Protein AF-0000000084350468 (afdb_homodimer)

Radius of gyration: 28.75 Å; Cα contacts (8 Å, |Δi|>4): 398; chains: 2; bounding box: 38×98×76 Å

pLDDT: mean 90.75, std 13.08, range [33.59, 98.75]

Secondary structure (DSSP, 8-state):
----HHHHHHHHHTTTTB-TTT-PBP-S--EEEESS--EEEEEEETTEEEEEEEEESGGG-SGGGEEEE-HHHHHHHTT--HHHHHHHHHTHHHHHHHH-HHHHHHHHTTSEEE--PPP--HHHHH-PPP------/----HHHHHHHHHTTTTB-TTT-PBP-S--EEEESS--EEEEEEETTEEEEEEEEESGGG-SGGGEEEE-HHHHHHHTT--HHHHHHHHHTHHHHHHHH-HHHHHHHHTTSEEE--PPP--HHHHH-PPP------

Sequence (272 aa):
MKLTKKQRCELHAKFAGHCAYCGVLLGDRWHADHKEAVWREPERVDGRYSGAIILGRPENHAISNMMPACVPCNLSKAAMPLEVWRERIAGHVNSLNSYHPIYRLAKSYGLIAETGKPVVFHFETVGPLSPFTHRKMKLTKKQRCELHAKFAGHCAYCGVLLGDRWHADHKEAVWREPERVDGRYSGAIILGRPENHAISNMMPACVPCNLSKAAMPLEVWRERIAGHVNSLNSYHPIYRLAKSYGLIAETGKPVVFHFETVGPLSPFTHRK

Organism: NCBI:txid76758

Nearest PDB structures (foldseek):
  4oge-assembly1_A  TM=7.470E-01  e=5.195E-03  Actinomyces naeslundii str. Howell 279
  4ogc-assembly1_A  TM=7.479E-01  e=6.299E-03  Actinomyces naeslundii str. Howell 279
  5vgb-assembly1_A  TM=5.864E-01  e=7.705E-02  Neisseria meningitidis
  8zm3-assembly1_B  TM=3.930E-01  e=4.692E+00  Candidatus Cloacimonetes bacterium ADurb.Bin088
  4oge-assembly1_A  TM=7.471E-01  e=5.861E-03  Actinomyces naeslundii str. Howell 279

Structure (mmCIF, N/CA/C/O backbone):
data_AF-0000000084350468-model_v1
#
loop_
_entity.id
_entity.type
_entity.pdbx_description
1 polymer 'HNH endonuclease'
#
loop_
_atom_site.group_PDB
_atom_site.id
_atom_site.type_symbol
_atom_site.label_atom_id
_atom_site.label_alt_id
_atom_site.label_comp_id
_atom_site.label_asym_id
_atom_site.label_entity_id
_atom_site.label_seq_id
_atom_site.pdbx_PDB_ins_code
_atom_site.Cartn_x
_atom_site.Cartn_y
_atom_site.Cartn_z
_atom_site.occupancy
_atom_site.B_iso_or_equiv
_atom_site.auth_seq_id
_atom_site.auth_comp_id
_atom_site.auth_asym_id
_atom_site.auth_atom_id
_atom_site.pdbx_PDB_model_num
ATOM 1 N N . MET A 1 1 ? 1.335 36 6.57 1 54.44 1 MET A N 1
ATOM 2 C CA . MET A 1 1 ? 2.17 36.438 7.68 1 54.44 1 MET A CA 1
ATOM 3 C C . MET A 1 1 ? 3.352 35.5 7.895 1 54.44 1 MET A C 1
ATOM 5 O O . MET A 1 1 ? 3.186 34.281 7.895 1 54.44 1 MET A O 1
ATOM 9 N N . LYS A 1 2 ? 4.539 36.062 7.602 1 72.44 2 LYS A N 1
ATOM 10 C CA . LYS A 1 2 ? 5.766 35.312 7.859 1 72.44 2 LYS A CA 1
ATOM 11 C C . LYS A 1 2 ? 6.023 35.156 9.359 1 72.44 2 LYS A C 1
ATOM 13 O O . LYS A 1 2 ? 6.023 36.156 10.086 1 72.44 2 LYS A O 1
ATOM 18 N N . LEU A 1 3 ? 5.953 33.969 9.883 1 82 3 LEU A N 1
ATOM 19 C CA . LEU A 1 3 ? 6.234 33.719 11.297 1 82 3 LEU A CA 1
ATOM 20 C C . LEU A 1 3 ? 7.641 34.188 11.656 1 82 3 LEU A C 1
ATOM 22 O O . LEU A 1 3 ? 8.57 34.062 10.867 1 82 3 LEU A O 1
ATOM 26 N N . THR A 1 4 ? 7.68 34.906 12.812 1 86.69 4 THR A N 1
ATOM 27 C CA . THR A 1 4 ? 9.008 35.219 13.32 1 86.69 4 THR A CA 1
ATOM 28 C C . THR A 1 4 ? 9.758 33.969 13.719 1 86.69 4 THR A C 1
ATOM 30 O O . THR A 1 4 ? 9.164 32.875 13.828 1 86.69 4 THR A O 1
ATOM 33 N N . LYS A 1 5 ? 11.055 34.156 13.898 1 89.56 5 LYS A N 1
ATOM 34 C CA . LYS A 1 5 ? 11.867 33.031 14.312 1 89.56 5 LYS A CA 1
ATOM 35 C C . LYS A 1 5 ? 11.391 32.469 15.648 1 89.56 5 LYS A C 1
ATOM 37 O O . LYS A 1 5 ? 11.344 31.25 15.844 1 89.56 5 LYS A O 1
ATOM 42 N N . LYS A 1 6 ? 11.125 33.344 16.547 1 90.25 6 LYS A N 1
ATOM 43 C CA . LYS A 1 6 ? 10.648 32.938 17.859 1 90.25 6 LYS A CA 1
ATOM 44 C C . LYS A 1 6 ? 9.32 32.219 17.766 1 90.25 6 LYS A C 1
ATOM 46 O O . LYS A 1 6 ? 9.133 31.156 18.391 1 90.25 6 LYS A O 1
ATOM 51 N N . GLN A 1 7 ? 8.359 32.719 17 1 90.12 7 GLN A N 1
ATOM 52 C CA . GLN A 1 7 ? 7.055 32.062 16.828 1 90.12 7 GLN A CA 1
ATOM 53 C C . GLN A 1 7 ? 7.191 30.688 16.203 1 90.12 7 GLN A C 1
ATOM 55 O O . GLN A 1 7 ? 6.473 29.766 16.562 1 90.12 7 GLN A O 1
ATOM 60 N N . ARG A 1 8 ? 8.125 30.656 15.266 1 92.31 8 ARG A N 1
ATOM 61 C CA . ARG A 1 8 ? 8.344 29.391 14.578 1 92.31 8 ARG A CA 1
ATOM 62 C C . ARG A 1 8 ? 8.891 28.328 15.539 1 92.31 8 ARG A C 1
ATOM 64 O O . ARG A 1 8 ? 8.484 27.172 15.492 1 92.31 8 ARG A O 1
ATOM 71 N N . CYS A 1 9 ? 9.805 28.734 16.359 1 92.19 9 CYS A N 1
ATOM 72 C CA . CYS A 1 9 ? 10.367 27.828 17.359 1 92.19 9 CYS A CA 1
ATOM 73 C C . CYS A 1 9 ? 9.297 27.344 18.328 1 92.19 9 CYS A C 1
ATOM 75 O O . CYS A 1 9 ? 9.258 26.172 18.688 1 92.19 9 CYS A O 1
ATOM 77 N N . GLU A 1 10 ? 8.469 28.281 18.766 1 92.06 10 GLU A N 1
ATOM 78 C CA . GLU A 1 10 ? 7.379 27.922 19.672 1 92.06 10 GLU A CA 1
ATOM 79 C C . GLU A 1 10 ? 6.395 26.969 19 1 92.06 10 GLU A C 1
ATOM 81 O O . GLU A 1 10 ? 5.91 26.031 19.641 1 92.06 10 GLU A O 1
ATOM 86 N N . LEU A 1 11 ? 6.125 27.25 17.75 1 94.06 11 LEU A N 1
ATOM 87 C CA . LEU A 1 11 ? 5.211 26.391 17.016 1 94.06 11 LEU A CA 1
ATOM 88 C C . LEU A 1 11 ? 5.785 24.984 16.875 1 94.06 11 LEU A C 1
ATOM 90 O O . LEU A 1 11 ? 5.07 23.984 17.062 1 94.06 11 LEU A O 1
ATOM 94 N N . HIS A 1 12 ? 7.027 24.891 16.594 1 94.94 12 HIS A N 1
ATOM 95 C CA . HIS A 1 12 ? 7.703 23.609 16.453 1 94.94 12 HIS A CA 1
ATOM 96 C C . HIS A 1 12 ? 7.605 22.797 17.75 1 94.94 12 HIS A C 1
ATOM 98 O O . HIS A 1 12 ? 7.449 21.578 17.703 1 94.94 12 HIS A O 1
ATOM 104 N N . ALA A 1 13 ? 7.562 23.484 18.828 1 94.19 13 ALA A N 1
ATOM 105 C CA . ALA A 1 13 ? 7.594 22.844 20.141 1 94.19 13 ALA A CA 1
ATOM 106 C C . ALA A 1 13 ? 6.184 22.516 20.625 1 94.19 13 ALA A C 1
ATOM 108 O O . ALA A 1 13 ? 6.008 21.797 21.609 1 94.19 13 ALA A O 1
ATOM 109 N N . LYS A 1 14 ? 5.191 23 19.969 1 94.06 14 LYS A N 1
ATOM 110 C CA . LYS A 1 14 ? 3.799 22.938 20.406 1 94.06 14 LYS A CA 1
ATOM 111 C C . LYS A 1 14 ? 3.4 21.5 20.75 1 94.06 14 LYS A C 1
ATOM 113 O O . LYS A 1 14 ? 2.65 21.281 21.703 1 94.06 14 LYS A O 1
ATOM 118 N N . PHE A 1 15 ? 3.908 20.562 20 1 95.94 15 PHE A N 1
ATOM 119 C CA . PHE A 1 15 ? 3.629 19.156 20.234 1 95.94 15 PHE A CA 1
ATOM 120 C C . PHE A 1 15 ? 4.926 18.375 20.406 1 95.94 15 PHE A C 1
ATOM 122 O O . PHE A 1 15 ? 5.074 17.281 19.828 1 95.94 15 PHE A O 1
ATOM 129 N N . ALA A 1 16 ? 5.836 19.016 21.078 1 95.5 16 ALA A N 1
ATOM 130 C CA . ALA A 1 16 ? 7.113 18.406 21.438 1 95.5 16 ALA A CA 1
ATOM 131 C C . ALA A 1 16 ? 7.91 18.031 20.203 1 95.5 16 ALA A C 1
ATOM 133 O O . ALA A 1 16 ? 8.531 16.953 20.156 1 95.5 16 ALA A O 1
ATOM 134 N N . GLY A 1 17 ? 7.742 18.797 19.156 1 96.5 17 GLY A N 1
ATOM 135 C CA . GLY A 1 17 ? 8.547 18.609 17.953 1 96.5 17 GLY A CA 1
ATOM 136 C C . GLY A 1 17 ? 7.961 17.594 17 1 96.5 17 GLY A C 1
ATOM 137 O O . GLY A 1 17 ? 8.625 17.172 16.047 1 96.5 17 GLY A O 1
ATOM 138 N N . HIS A 1 18 ? 6.719 17.203 17.203 1 97.75 18 HIS A N 1
ATOM 139 C CA . HIS A 1 18 ? 6.066 16.219 16.328 1 97.75 18 HIS A CA 1
ATOM 140 C C . HIS A 1 18 ? 5.059 16.891 15.406 1 97.75 18 HIS A C 1
ATOM 142 O O . HIS A 1 18 ? 4.508 17.938 15.742 1 97.75 18 HIS A O 1
ATOM 148 N N . CYS A 1 19 ? 4.895 16.266 14.297 1 98.19 19 CYS A N 1
ATOM 149 C CA . CYS A 1 19 ? 3.795 16.672 13.43 1 98.19 19 CYS A CA 1
ATOM 150 C C . CYS A 1 19 ? 2.467 16.641 14.172 1 98.19 19 CYS A C 1
ATOM 152 O O . CYS A 1 19 ? 2.148 15.641 14.828 1 98.19 19 CYS A O 1
ATOM 154 N N . ALA A 1 20 ? 1.701 17.641 14.023 1 97.94 20 ALA A N 1
ATOM 155 C CA . ALA A 1 20 ? 0.435 17.734 14.742 1 97.94 20 ALA A CA 1
ATOM 156 C C . ALA A 1 20 ? -0.553 16.672 14.258 1 97.94 20 ALA A C 1
ATOM 158 O O . ALA A 1 20 ? -1.526 16.359 14.953 1 97.94 20 ALA A O 1
ATOM 159 N N . TYR A 1 21 ? -0.278 16.094 13.117 1 98.38 21 TYR A N 1
ATOM 160 C CA . TYR A 1 21 ? -1.266 15.219 12.5 1 98.38 21 TYR A CA 1
ATOM 161 C C . TYR A 1 21 ? -0.829 13.758 12.586 1 98.38 21 TYR A C 1
ATOM 163 O O . TYR A 1 21 ? -1.411 12.977 13.336 1 98.38 21 TYR A O 1
ATOM 171 N N . CYS A 1 22 ? 0.265 13.414 12 1 98.12 22 CYS A N 1
ATOM 172 C CA . CYS A 1 22 ? 0.649 12.008 11.969 1 98.12 22 CYS A CA 1
ATOM 173 C C . CYS A 1 22 ? 1.521 11.648 13.164 1 98.12 22 CYS A C 1
ATOM 175 O O . CYS A 1 22 ? 1.721 10.469 13.461 1 98.12 22 CYS A O 1
ATOM 177 N N . GLY A 1 23 ? 2.189 12.648 13.812 1 97.5 23 GLY A N 1
ATOM 178 C CA . GLY A 1 23 ? 2.924 12.406 15.039 1 97.5 23 GLY A CA 1
ATOM 179 C C . GLY A 1 23 ? 4.387 12.078 14.812 1 97.5 23 GLY A C 1
ATOM 180 O O . GLY A 1 23 ? 5.133 11.852 15.758 1 97.5 23 GLY A O 1
ATOM 181 N N . VAL A 1 24 ? 4.789 12.125 13.594 1 97.25 24 VAL A N 1
ATOM 182 C CA . VAL A 1 24 ? 6.195 11.836 13.328 1 97.25 24 VAL A CA 1
ATOM 183 C C . VAL A 1 24 ? 7.066 12.969 13.867 1 97.25 24 VAL A C 1
ATOM 185 O O . VAL A 1 24 ? 6.621 14.117 13.953 1 97.25 24 VAL A O 1
ATOM 188 N N . LEU A 1 25 ? 8.258 12.695 14.219 1 97.31 25 LEU A N 1
ATOM 189 C CA . LEU A 1 25 ? 9.203 13.727 14.633 1 97.31 25 LEU A CA 1
ATOM 190 C C . LEU A 1 25 ? 9.562 14.633 13.453 1 97.31 25 LEU A C 1
ATOM 192 O O . LEU A 1 25 ? 9.93 14.141 12.383 1 97.31 25 LEU A O 1
ATOM 196 N N . LEU A 1 26 ? 9.453 15.922 13.688 1 97.5 26 LEU A N 1
ATOM 197 C CA . LEU A 1 26 ? 9.711 16.875 12.617 1 97.5 26 LEU A CA 1
ATOM 198 C C . LEU A 1 26 ? 11.211 17.109 12.438 1 97.5 26 LEU A C 1
ATOM 200 O O . LEU A 1 26 ? 11.953 17.203 13.422 1 97.5 26 LEU A O 1
ATOM 204 N N . GLY A 1 27 ? 11.641 17.062 11.219 1 93.94 27 GLY A N 1
ATOM 205 C CA . GLY A 1 27 ? 13.016 17.453 10.914 1 93.94 27 GLY A CA 1
ATOM 206 C C . GLY A 1 27 ? 13.164 18.922 10.609 1 93.94 27 GLY A C 1
ATOM 207 O O . GLY A 1 27 ? 12.367 19.75 11.062 1 93.94 27 GLY A O 1
ATOM 208 N N . ASP A 1 28 ? 14.18 19.266 9.867 1 92.31 28 ASP A N 1
ATOM 209 C CA . ASP A 1 28 ? 14.461 20.656 9.523 1 92.31 28 ASP A CA 1
ATOM 210 C C . ASP A 1 28 ? 13.414 21.203 8.555 1 92.31 28 ASP A C 1
ATOM 212 O O . ASP A 1 28 ? 13.125 22.406 8.562 1 92.31 28 ASP A O 1
ATOM 216 N N . ARG A 1 29 ? 13 20.188 7.848 1 94.75 29 ARG A N 1
ATOM 217 C CA . ARG A 1 29 ? 11.984 20.609 6.887 1 94.75 29 ARG A CA 1
ATOM 218 C C . ARG A 1 29 ? 10.586 20.281 7.402 1 94.75 29 ARG A C 1
ATOM 220 O O . ARG A 1 29 ? 10.242 19.109 7.59 1 94.75 29 ARG A O 1
ATOM 227 N N . TRP A 1 30 ? 9.883 21.297 7.777 1 97.38 30 TRP A N 1
ATOM 228 C CA . TRP A 1 30 ? 8.5 21.188 8.227 1 97.38 30 TRP A CA 1
ATOM 229 C C . TRP A 1 30 ? 7.715 22.438 7.891 1 97.38 30 TRP A C 1
ATOM 231 O O . TRP A 1 30 ? 8.297 23.453 7.465 1 97.38 30 TRP A O 1
ATOM 241 N N . HIS A 1 31 ? 6.402 22.328 7.953 1 96.88 31 HIS A N 1
ATOM 242 C CA . HIS A 1 31 ? 5.535 23.422 7.539 1 96.88 31 HIS A CA 1
ATOM 243 C C . HIS A 1 31 ? 4.664 23.906 8.695 1 96.88 31 HIS A C 1
ATOM 245 O O . HIS A 1 31 ? 4.324 23.125 9.586 1 96.88 31 HIS A O 1
ATOM 251 N N . ALA A 1 32 ? 4.461 25.172 8.711 1 96 32 ALA A N 1
ATOM 252 C CA . ALA A 1 32 ? 3.375 25.719 9.516 1 96 32 ALA A CA 1
ATOM 253 C C . ALA A 1 32 ? 2.053 25.688 8.758 1 96 32 ALA A C 1
ATOM 255 O O . ALA A 1 32 ? 1.901 26.344 7.73 1 96 32 ALA A O 1
ATOM 256 N N . ASP A 1 33 ? 1.153 24.891 9.258 1 95.69 33 ASP A N 1
ATOM 257 C CA . ASP A 1 33 ? -0.142 24.703 8.617 1 95.69 33 ASP A CA 1
ATOM 258 C C . ASP A 1 33 ? -1.234 25.484 9.344 1 95.69 33 ASP A C 1
ATOM 260 O O . ASP A 1 33 ? -1.227 25.562 10.578 1 95.69 33 ASP A O 1
ATOM 264 N N . HIS A 1 34 ? -2.1 26.094 8.555 1 94.38 34 HIS A N 1
ATOM 265 C CA . HIS A 1 34 ? -3.342 26.594 9.141 1 94.38 34 HIS A CA 1
ATOM 266 C C . HIS A 1 34 ? -4.348 25.453 9.328 1 94.38 34 HIS A C 1
ATOM 268 O O . HIS A 1 34 ? -4.82 24.875 8.352 1 94.38 34 HIS A O 1
ATOM 274 N N . LYS A 1 35 ? -4.688 25.141 10.523 1 95.44 35 LYS A N 1
ATOM 275 C CA . LYS A 1 35 ? -5.676 24.109 10.797 1 95.44 35 LYS A CA 1
ATOM 276 C C . LYS A 1 35 ? -6.965 24.359 10.016 1 95.44 35 LYS A C 1
ATOM 278 O O . LYS A 1 35 ? -7.445 23.469 9.305 1 95.44 35 LYS A O 1
ATOM 283 N N . GLU A 1 36 ? -7.52 25.562 10.289 1 94.75 36 GLU A N 1
ATOM 284 C CA . GLU A 1 36 ? -8.57 26.062 9.406 1 94.75 36 GLU A CA 1
ATOM 285 C C . GLU A 1 36 ? -7.98 26.859 8.242 1 94.75 36 GLU A C 1
ATOM 287 O O . GLU A 1 36 ? -7.324 27.875 8.445 1 94.75 36 GLU A O 1
ATOM 292 N N . ALA A 1 37 ? -8.211 26.406 7.102 1 91.81 37 ALA A N 1
ATOM 293 C CA . ALA A 1 37 ? -7.5 26.891 5.918 1 91.81 37 ALA A CA 1
ATOM 294 C C . ALA A 1 37 ? -7.816 28.344 5.645 1 91.81 37 ALA A C 1
ATOM 296 O O . ALA A 1 37 ? -8.891 28.844 6.008 1 91.81 37 ALA A O 1
ATOM 297 N N . VAL A 1 38 ? -6.848 28.969 5.105 1 86.94 38 VAL A N 1
ATOM 298 C CA . VAL A 1 38 ? -7.016 30.266 4.449 1 86.94 38 VAL A CA 1
ATOM 299 C C . VAL A 1 38 ? -6.883 30.094 2.936 1 86.94 38 VAL A C 1
ATOM 301 O O . VAL A 1 38 ? -6.223 29.156 2.463 1 86.94 38 VAL A O 1
ATOM 304 N N . TRP A 1 39 ? -7.578 30.781 2.291 1 83.44 39 TRP A N 1
ATOM 305 C CA . TRP A 1 39 ? -7.395 30.688 0.847 1 83.44 39 TRP A CA 1
ATOM 306 C C . TRP A 1 39 ? -7.234 32.062 0.223 1 83.44 39 TRP A C 1
ATOM 308 O O . TRP A 1 39 ? -7.461 33.094 0.884 1 83.44 39 TRP A O 1
ATOM 318 N N . ARG A 1 40 ? -6.617 32 -0.97 1 82.56 40 ARG A N 1
ATOM 319 C CA . ARG A 1 40 ? -6.434 33.25 -1.728 1 82.56 40 ARG A CA 1
ATOM 320 C C . ARG A 1 40 ? -7.559 33.438 -2.74 1 82.56 40 ARG A C 1
ATOM 322 O O . ARG A 1 40 ? -8.023 32.469 -3.348 1 82.56 40 ARG A O 1
ATOM 329 N N . GLU A 1 41 ? -8.133 34.594 -2.684 1 83.31 41 GLU A N 1
ATOM 330 C CA . GLU A 1 41 ? -9.18 34.875 -3.654 1 83.31 41 GLU A CA 1
ATOM 331 C C . GLU A 1 41 ? -8.961 36.25 -4.309 1 83.31 41 GLU A C 1
ATOM 333 O O . GLU A 1 41 ? -8.398 37.156 -3.691 1 83.31 41 GLU A O 1
ATOM 338 N N . PRO A 1 42 ? -9.305 36.25 -5.594 1 86.56 42 PRO A N 1
ATOM 339 C CA . PRO A 1 42 ? -9.203 37.562 -6.25 1 86.56 42 PRO A CA 1
ATOM 340 C C . PRO A 1 42 ? -10.094 38.625 -5.605 1 86.56 42 PRO A C 1
ATOM 342 O O . PRO A 1 42 ? -11.227 38.312 -5.219 1 86.56 42 PRO A O 1
ATOM 345 N N . GLU A 1 43 ? -9.5 39.781 -5.441 1 86.12 43 GLU A N 1
ATOM 346 C CA . GLU A 1 43 ? -10.281 40.875 -4.91 1 86.12 43 GLU A CA 1
ATOM 347 C C . GLU A 1 43 ? -11.234 41.438 -5.965 1 86.12 43 GLU A C 1
ATOM 349 O O . GLU A 1 43 ? -10.844 41.656 -7.113 1 86.12 43 GLU A O 1
ATOM 354 N N . ARG A 1 44 ? -12.469 41.531 -5.57 1 87.44 44 ARG A N 1
ATOM 355 C CA . ARG A 1 44 ? -13.438 42.156 -6.477 1 87.44 44 ARG A CA 1
ATOM 356 C C . ARG A 1 44 ? -14 43.438 -5.895 1 87.44 44 ARG A C 1
ATOM 358 O O . ARG A 1 44 ? -14.367 43.5 -4.723 1 87.44 44 ARG A O 1
ATOM 365 N N . VAL A 1 45 ? -13.742 44.531 -6.551 1 88.62 45 VAL A N 1
ATOM 366 C CA . VAL A 1 45 ? -14.344 45.812 -6.207 1 88.62 45 VAL A CA 1
ATOM 367 C C . VAL A 1 45 ? -15.5 46.094 -7.164 1 88.62 45 VAL A C 1
ATOM 369 O O . VAL A 1 45 ? -15.289 46.188 -8.375 1 88.62 45 VAL A O 1
ATOM 372 N N . ASP A 1 46 ? -16.641 46.156 -6.59 1 88.88 46 ASP A N 1
ATOM 373 C CA . ASP A 1 46 ? -17.875 46.406 -7.352 1 88.88 46 ASP A CA 1
ATOM 374 C C . ASP A 1 46 ? -18.047 45.344 -8.453 1 88.88 46 ASP A C 1
ATOM 376 O O . ASP A 1 46 ? -18.328 45.688 -9.602 1 88.88 46 ASP A O 1
ATOM 380 N N . GLY A 1 47 ? -17.75 44.062 -8.203 1 84.56 47 GLY A N 1
ATOM 381 C CA . GLY A 1 47 ? -17.984 42.906 -9.086 1 84.56 47 GLY A CA 1
ATOM 382 C C . GLY A 1 47 ? -16.844 42.688 -10.062 1 84.56 47 GLY A C 1
ATOM 383 O O . GLY A 1 47 ? -16.891 41.75 -10.859 1 84.56 47 GLY A O 1
ATOM 384 N N . ARG A 1 48 ? -16.062 43.656 -10.102 1 88 48 ARG A N 1
ATOM 385 C CA . ARG A 1 48 ? -14.953 43.562 -11.055 1 88 48 ARG A CA 1
ATOM 386 C C . ARG A 1 48 ? -13.648 43.188 -10.344 1 88 48 ARG A C 1
ATOM 388 O O . ARG A 1 48 ? -13.406 43.656 -9.219 1 88 48 ARG A O 1
ATOM 395 N N . TYR A 1 49 ? -12.898 42.406 -10.875 1 88.38 49 TYR A N 1
ATOM 396 C CA . TYR A 1 49 ? -11.578 42.031 -10.367 1 88.38 49 TYR A CA 1
ATOM 397 C C . TYR A 1 49 ? -10.703 43.281 -10.203 1 88.38 49 TYR A C 1
ATOM 399 O O . TYR A 1 49 ? -10.547 44.062 -11.141 1 88.38 49 TYR A O 1
ATOM 407 N N . SER A 1 50 ? -10.203 43.469 -9.016 1 90.31 50 SER A N 1
ATOM 408 C CA . SER A 1 50 ? -9.438 44.688 -8.695 1 90.31 50 SER A CA 1
ATOM 409 C C . SER A 1 50 ? -7.973 44.5 -9.102 1 90.31 50 SER A C 1
ATOM 411 O O . SER A 1 50 ? -7.215 45.5 -9.117 1 90.31 50 SER A O 1
ATOM 413 N N . GLY A 1 51 ? -7.738 43.344 -9.391 1 89.44 51 GLY A N 1
ATOM 414 C CA . GLY A 1 51 ? -6.348 43.062 -9.719 1 89.44 51 GLY A CA 1
ATOM 415 C C . GLY A 1 51 ? -5.535 42.594 -8.531 1 89.44 51 GLY A C 1
ATOM 416 O O . GLY A 1 51 ? -4.344 42.281 -8.672 1 89.44 51 GLY A O 1
ATOM 417 N N . ALA A 1 52 ? -6.266 42.562 -7.434 1 87.62 52 ALA A N 1
ATOM 418 C CA . ALA A 1 52 ? -5.551 42.156 -6.227 1 87.62 52 ALA A CA 1
ATOM 419 C C . ALA A 1 52 ? -6.035 40.812 -5.719 1 87.62 52 ALA A C 1
ATOM 421 O O . ALA A 1 52 ? -7.152 40.406 -6.027 1 87.62 52 ALA A O 1
ATOM 422 N N . ILE A 1 53 ? -5.172 40.062 -5.188 1 86.31 53 ILE A N 1
ATOM 423 C CA . ILE A 1 53 ? -5.504 38.812 -4.508 1 86.31 53 ILE A CA 1
ATOM 424 C C . ILE A 1 53 ? -5.582 39.031 -3.002 1 86.31 53 ILE A C 1
ATOM 426 O O . ILE A 1 53 ? -4.703 39.688 -2.424 1 86.31 53 ILE A O 1
ATOM 430 N N . ILE A 1 54 ? -6.773 38.688 -2.432 1 83.69 54 ILE A N 1
ATOM 431 C CA . ILE A 1 54 ? -6.945 38.844 -0.992 1 83.69 54 ILE A CA 1
ATOM 432 C C . ILE A 1 54 ? -7.043 37.469 -0.33 1 83.69 54 ILE A C 1
ATOM 434 O O . ILE A 1 54 ? -7.27 36.469 -1.005 1 83.69 54 ILE A O 1
ATOM 438 N N . LEU A 1 55 ? -6.801 37.531 1.032 1 81.44 55 LEU A N 1
ATOM 439 C CA . LEU A 1 55 ? -6.945 36.281 1.789 1 81.44 55 LEU A CA 1
ATOM 440 C C . LEU A 1 55 ? -8.414 36.031 2.127 1 81.44 55 LEU A C 1
ATOM 442 O O . LEU A 1 55 ? -9.102 36.906 2.631 1 81.44 55 LEU A O 1
ATOM 446 N N . GLY A 1 56 ? -8.805 34.906 1.596 1 82 56 GLY A N 1
ATOM 447 C CA . GLY A 1 56 ? -10.086 34.438 2.109 1 82 56 GLY A CA 1
ATOM 448 C C . GLY A 1 56 ? -10.008 33.938 3.533 1 82 56 GLY A C 1
ATOM 449 O O . GLY A 1 56 ? -9.016 33.312 3.918 1 82 56 GLY A O 1
ATOM 450 N N . ARG A 1 57 ? -10.891 34.312 4.488 1 85.88 57 ARG A N 1
ATOM 451 C CA . ARG A 1 57 ? -10.961 33.969 5.906 1 85.88 57 ARG A CA 1
ATOM 452 C C . ARG A 1 57 ? -9.734 34.469 6.652 1 85.88 57 ARG A C 1
ATOM 454 O O . ARG A 1 57 ? -9.07 33.688 7.352 1 85.88 57 ARG A O 1
ATOM 461 N N . PRO A 1 58 ? -9.375 35.656 6.504 1 85.94 58 PRO A N 1
ATOM 462 C CA . PRO A 1 58 ? -8.164 36.219 7.086 1 85.94 58 PRO A CA 1
ATOM 463 C C . PRO A 1 58 ? -8.062 36 8.594 1 85.94 58 PRO A C 1
ATOM 465 O O . PRO A 1 58 ? -6.961 35.969 9.148 1 85.94 58 PRO A O 1
ATOM 468 N N . GLU A 1 59 ? -9.281 35.781 9.172 1 87.31 59 GLU A N 1
ATOM 469 C CA . GLU A 1 59 ? -9.297 35.531 10.609 1 87.31 59 GLU A CA 1
ATOM 470 C C . GLU A 1 59 ? -8.562 34.219 10.945 1 87.31 59 GLU A C 1
ATOM 472 O O . GLU A 1 59 ? -8.102 34.031 12.078 1 87.31 59 GLU A O 1
ATOM 477 N N . ASN A 1 60 ? -8.414 33.406 10.016 1 89.44 60 ASN A N 1
ATOM 478 C CA . ASN A 1 60 ? -7.738 32.156 10.219 1 89.44 60 ASN A CA 1
ATOM 479 C C . ASN A 1 60 ? -6.219 32.281 10.164 1 89.44 60 ASN A C 1
ATOM 481 O O . ASN A 1 60 ? -5.484 31.359 10.461 1 89.44 60 ASN A O 1
ATOM 485 N N . HIS A 1 61 ? -5.746 33.375 9.805 1 88.19 61 HIS A N 1
ATOM 486 C CA . HIS A 1 61 ? -4.312 33.656 9.812 1 88.19 61 HIS A CA 1
ATOM 487 C C . HIS A 1 61 ? -3.85 34.125 11.18 1 88.19 61 HIS A C 1
ATOM 489 O O . HIS A 1 61 ? -3.527 35.281 11.359 1 88.19 61 HIS A O 1
ATOM 495 N N . ALA A 1 62 ? -3.889 33.281 12.078 1 88.69 62 ALA A N 1
ATOM 496 C CA . ALA A 1 62 ? -3.541 33.531 13.477 1 88.69 62 ALA A CA 1
ATOM 497 C C . ALA A 1 62 ? -2.678 32.406 14.039 1 88.69 62 ALA A C 1
ATOM 499 O O . ALA A 1 62 ? -2.832 31.25 13.656 1 88.69 62 ALA A O 1
ATOM 500 N N . ILE A 1 63 ? -1.801 32.688 14.93 1 88.88 63 ILE A N 1
ATOM 501 C CA . ILE A 1 63 ? -0.875 31.719 15.516 1 88.88 63 ILE A CA 1
ATOM 502 C C . ILE A 1 63 ? -1.659 30.594 16.188 1 88.88 63 ILE A C 1
ATOM 504 O O . ILE A 1 63 ? -1.234 29.438 16.188 1 88.88 63 ILE A O 1
ATOM 508 N N . SER A 1 64 ? -2.822 30.969 16.781 1 89.94 64 SER A N 1
ATOM 509 C CA . SER A 1 64 ? -3.646 29.969 17.469 1 89.94 64 SER A CA 1
ATOM 510 C C . SER A 1 64 ? -4.16 28.906 16.5 1 89.94 64 SER A C 1
ATOM 512 O O . SER A 1 64 ? -4.508 27.797 16.906 1 89.94 64 SER A O 1
ATOM 514 N N . ASN A 1 65 ? -4.148 29.266 15.195 1 94.38 65 ASN A N 1
ATOM 515 C CA . ASN A 1 65 ? -4.652 28.359 14.164 1 94.38 65 ASN A CA 1
ATOM 516 C C . ASN A 1 65 ? -3.521 27.609 13.477 1 94.38 65 ASN A C 1
ATOM 518 O O . ASN A 1 65 ? -3.768 26.781 12.594 1 94.38 65 ASN A O 1
ATOM 522 N N . MET A 1 66 ? -2.322 27.859 13.891 1 95.12 66 MET A N 1
ATOM 523 C CA . MET A 1 66 ? -1.173 27.266 13.227 1 95.12 66 MET A CA 1
ATOM 524 C C . MET A 1 66 ? -0.79 25.938 13.883 1 95.12 66 MET A C 1
ATOM 526 O O . MET A 1 66 ? -0.814 25.828 15.109 1 95.12 66 MET A O 1
ATOM 530 N N . MET A 1 67 ? -0.502 25 13.047 1 96.62 67 MET A N 1
ATOM 531 C CA . MET A 1 67 ? -0.095 23.656 13.461 1 96.62 67 MET A CA 1
ATOM 532 C C . MET A 1 67 ? 1.22 23.25 12.797 1 96.62 67 MET A C 1
ATOM 534 O O . MET A 1 67 ? 1.403 23.469 11.594 1 96.62 67 MET A O 1
ATOM 538 N N . PRO A 1 68 ? 2.15 22.719 13.609 1 97.5 68 PRO A N 1
ATOM 539 C CA . PRO A 1 68 ? 3.336 22.156 12.961 1 97.5 68 PRO A CA 1
ATOM 540 C C . PRO A 1 68 ? 3.037 20.859 12.203 1 97.5 68 PRO A C 1
ATOM 542 O O . PRO A 1 68 ? 2.371 19.969 12.734 1 97.5 68 PRO A O 1
ATOM 545 N N . ALA A 1 69 ? 3.535 20.812 10.953 1 98.38 69 ALA A N 1
ATOM 546 C CA . ALA A 1 69 ? 3.205 19.656 10.109 1 98.38 69 ALA A CA 1
ATOM 547 C C . ALA A 1 69 ? 4.418 19.203 9.305 1 98.38 69 ALA A C 1
ATOM 549 O O . ALA A 1 69 ? 5.211 20.031 8.844 1 98.38 69 ALA A O 1
ATOM 550 N N . CYS A 1 70 ? 4.516 17.906 9.211 1 98.25 70 CYS A N 1
ATOM 551 C CA . CYS A 1 70 ? 5.461 17.422 8.211 1 98.25 70 CYS A CA 1
ATOM 552 C C . CYS A 1 70 ? 4.992 17.766 6.801 1 98.25 70 CYS A C 1
ATOM 554 O O . CYS A 1 70 ? 3.811 18.047 6.586 1 98.25 70 CYS A O 1
ATOM 556 N N . VAL A 1 71 ? 5.922 17.656 5.863 1 97.62 71 VAL A N 1
ATOM 557 C CA . VAL A 1 71 ? 5.652 18.078 4.492 1 97.62 71 VAL A CA 1
ATOM 558 C C . VAL A 1 71 ? 4.574 17.188 3.881 1 97.62 71 VAL A C 1
ATOM 560 O O . VAL A 1 71 ? 3.586 17.688 3.338 1 97.62 71 VAL A O 1
ATOM 563 N N . PRO A 1 72 ? 4.582 15.844 4.027 1 97.62 72 PRO A N 1
ATOM 564 C CA . PRO A 1 72 ? 3.562 14.992 3.412 1 97.62 72 PRO A CA 1
ATOM 565 C C . PRO A 1 72 ? 2.16 15.266 3.945 1 97.62 72 PRO A C 1
ATOM 567 O O . PRO A 1 72 ? 1.195 15.289 3.178 1 97.62 72 PRO A O 1
ATOM 570 N N . CYS A 1 73 ? 2.031 15.516 5.168 1 98.38 73 CYS A N 1
ATOM 571 C CA . CYS A 1 73 ? 0.712 15.766 5.738 1 98.38 73 CYS A CA 1
ATOM 572 C C . CYS A 1 73 ? 0.152 17.094 5.242 1 98.38 73 CYS A C 1
ATOM 574 O O . CYS A 1 73 ? -1.027 17.188 4.898 1 98.38 73 CYS A O 1
ATOM 576 N N . ASN A 1 74 ? 0.965 18.125 5.293 1 97.75 74 ASN A N 1
ATOM 577 C CA . ASN A 1 74 ? 0.471 19.422 4.844 1 97.75 74 ASN A CA 1
ATOM 578 C C . ASN A 1 74 ? 0.049 19.375 3.375 1 97.75 74 ASN A C 1
ATOM 580 O O . ASN A 1 74 ? -0.985 19.938 3.008 1 97.75 74 ASN A O 1
ATOM 584 N N . LEU A 1 75 ? 0.891 18.719 2.514 1 97.44 75 LEU A N 1
ATOM 585 C CA . LEU A 1 75 ? 0.558 18.609 1.099 1 97.44 75 LEU A CA 1
ATOM 586 C C . LEU A 1 75 ? -0.722 17.797 0.907 1 97.44 75 LEU A C 1
ATOM 588 O O . LEU A 1 75 ? -1.549 18.141 0.055 1 97.44 75 LEU A O 1
ATOM 592 N N . SER A 1 76 ? -0.872 16.766 1.681 1 98.06 76 SER A N 1
ATOM 593 C CA . SER A 1 76 ? -2.061 15.922 1.591 1 98.06 76 SER A CA 1
ATOM 594 C C . SER A 1 76 ? -3.307 16.672 2.045 1 98.06 76 SER A C 1
ATOM 596 O O . SER A 1 76 ? -4.359 16.578 1.413 1 98.06 76 SER A O 1
ATOM 598 N N . LYS A 1 77 ? -3.146 17.359 3.109 1 97.94 77 LYS A N 1
ATOM 599 C CA . LYS A 1 77 ? -4.285 18.094 3.645 1 97.94 77 LYS A CA 1
ATOM 600 C C . LYS A 1 77 ? -4.688 19.234 2.707 1 97.94 77 LYS A C 1
ATOM 602 O O . LYS A 1 77 ? -5.875 19.469 2.48 1 97.94 77 LYS A O 1
ATOM 607 N N . ALA A 1 78 ? -3.693 19.891 2.342 1 95.88 78 ALA A N 1
ATOM 608 C CA . ALA A 1 78 ? -3.959 21.078 1.544 1 95.88 78 ALA A CA 1
ATOM 609 C C . ALA A 1 78 ? -4.973 21.984 2.236 1 95.88 78 ALA A C 1
ATOM 611 O O . ALA A 1 78 ? -4.797 22.344 3.4 1 95.88 78 ALA A O 1
ATOM 612 N N . ALA A 1 79 ? -5.938 22.422 1.578 1 93.88 79 ALA A N 1
ATOM 613 C CA . ALA A 1 79 ? -6.902 23.344 2.178 1 93.88 79 ALA A CA 1
ATOM 614 C C . ALA A 1 79 ? -8.148 22.594 2.652 1 93.88 79 ALA A C 1
ATOM 616 O O . ALA A 1 79 ? -9.164 23.219 2.98 1 93.88 79 ALA A O 1
ATOM 617 N N . MET A 1 80 ? -8.07 21.312 2.723 1 95.88 80 MET A N 1
ATOM 618 C CA . MET A 1 80 ? -9.227 20.531 3.129 1 95.88 80 MET A CA 1
ATOM 619 C C . MET A 1 80 ? -9.539 20.734 4.605 1 95.88 80 MET A C 1
ATOM 621 O O . MET A 1 80 ? -8.625 20.797 5.434 1 95.88 80 MET A O 1
ATOM 625 N N . PRO A 1 81 ? -10.898 20.75 4.828 1 96.19 81 PRO A N 1
ATOM 626 C CA . PRO A 1 81 ? -11.242 20.656 6.25 1 96.19 81 PRO A CA 1
ATOM 627 C C . PRO A 1 81 ? -10.75 19.359 6.887 1 96.19 81 PRO A C 1
ATOM 629 O O . PRO A 1 81 ? -10.672 18.328 6.215 1 96.19 81 PRO A O 1
ATOM 632 N N . LEU A 1 82 ? -10.578 19.375 8.133 1 97.19 82 LEU A N 1
ATOM 633 C CA . LEU A 1 82 ? -9.953 18.266 8.836 1 97.19 82 LEU A CA 1
ATOM 634 C C . LEU A 1 82 ? -10.742 16.984 8.641 1 97.19 82 LEU A C 1
ATOM 636 O O . LEU A 1 82 ? -10.164 15.93 8.352 1 97.19 82 LEU A O 1
ATOM 640 N N . GLU A 1 83 ? -12.047 17.125 8.75 1 98 83 GLU A N 1
ATOM 641 C CA . GLU A 1 83 ? -12.852 15.898 8.695 1 98 83 GLU A CA 1
ATOM 642 C C . GLU A 1 83 ? -12.906 15.344 7.277 1 98 83 GLU A C 1
ATOM 644 O O . GLU A 1 83 ? -12.961 14.125 7.086 1 98 83 GLU A O 1
ATOM 649 N N . VAL A 1 84 ? -12.914 16.203 6.348 1 98.31 84 VAL A N 1
ATOM 650 C CA . VAL A 1 84 ? -12.844 15.75 4.961 1 98.31 84 VAL A CA 1
ATOM 651 C C . VAL A 1 84 ? -11.508 15.062 4.707 1 98.31 84 VAL A C 1
ATOM 653 O O . VAL A 1 84 ? -11.461 13.984 4.098 1 98.31 84 VAL A O 1
ATOM 656 N N . TRP A 1 85 ? -10.477 15.625 5.168 1 98.56 85 TRP A N 1
ATOM 657 C CA . TRP A 1 85 ? -9.141 15.047 5.023 1 98.56 85 TRP A CA 1
ATOM 658 C C . TRP A 1 85 ? -9.039 13.711 5.754 1 98.56 85 TRP A C 1
ATOM 660 O O . TRP A 1 85 ? -8.453 12.758 5.238 1 98.56 85 TRP A O 1
ATOM 670 N N . ARG A 1 86 ? -9.625 13.641 6.906 1 98.69 86 ARG A N 1
ATOM 671 C CA . ARG A 1 86 ? -9.664 12.391 7.664 1 98.69 86 ARG A CA 1
ATOM 672 C C . ARG A 1 86 ? -10.281 11.266 6.84 1 98.69 86 ARG A C 1
ATOM 674 O O . ARG A 1 86 ? -9.742 10.164 6.781 1 98.69 86 ARG A O 1
ATOM 681 N N . GLU A 1 87 ? -11.352 11.562 6.258 1 98.56 87 GLU A N 1
ATOM 682 C CA . GLU A 1 87 ? -12.055 10.586 5.434 1 98.56 87 GLU A CA 1
ATOM 683 C C . GLU A 1 87 ? -11.211 10.172 4.23 1 98.56 87 GLU A C 1
ATOM 685 O O . GLU A 1 87 ? -11.203 9 3.84 1 98.56 87 GLU A O 1
ATOM 690 N N . ARG A 1 88 ? -10.617 11.156 3.693 1 98.69 88 ARG A N 1
ATOM 691 C CA . ARG A 1 88 ? -9.758 10.859 2.551 1 98.69 88 ARG A CA 1
ATOM 692 C C . ARG A 1 88 ? -8.633 9.898 2.938 1 98.69 88 ARG A C 1
ATOM 694 O O . ARG A 1 88 ? -8.375 8.93 2.227 1 98.69 88 ARG A O 1
ATOM 701 N N . ILE A 1 89 ? -7.965 10.109 4.035 1 98.69 89 ILE A N 1
ATOM 702 C CA . ILE A 1 89 ? -6.898 9.234 4.512 1 98.69 89 ILE A CA 1
ATOM 703 C C . ILE A 1 89 ? -7.449 7.832 4.762 1 98.69 89 ILE A C 1
ATOM 705 O O . ILE A 1 89 ? -6.84 6.836 4.367 1 98.69 89 ILE A O 1
ATOM 709 N N . ALA A 1 90 ? -8.586 7.801 5.371 1 98.5 90 ALA A N 1
ATOM 710 C CA . ALA A 1 90 ? -9.219 6.523 5.688 1 98.5 90 ALA A CA 1
ATOM 711 C C . ALA A 1 90 ? -9.5 5.723 4.418 1 98.5 90 ALA A C 1
ATOM 713 O O . ALA A 1 90 ? -9.5 4.488 4.441 1 98.5 90 ALA A O 1
ATOM 714 N N . GLY A 1 91 ? -9.719 6.387 3.377 1 98.56 91 GLY A N 1
ATOM 715 C CA . GLY A 1 91 ? -10.039 5.754 2.107 1 98.56 91 GLY A CA 1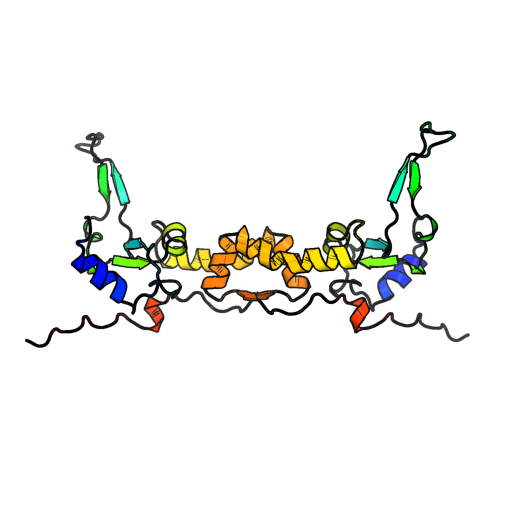
ATOM 716 C C . GLY A 1 91 ? -8.812 5.234 1.375 1 98.56 91 GLY A C 1
ATOM 7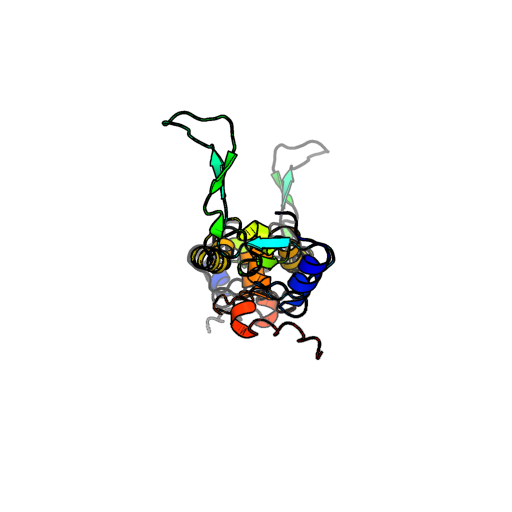17 O O . GLY A 1 91 ? -8.938 4.523 0.375 1 98.56 91 GLY A O 1
ATOM 718 N N . HIS A 1 92 ? -7.645 5.535 1.812 1 98.69 92 HIS A N 1
ATOM 719 C CA . HIS A 1 92 ? -6.43 5.168 1.091 1 98.69 92 HIS A CA 1
ATOM 720 C C . HIS A 1 92 ? -6.273 3.652 1.014 1 98.69 92 HIS A C 1
ATOM 722 O O . HIS A 1 92 ? -5.844 3.121 -0.013 1 98.69 92 HIS A O 1
ATOM 728 N N . VAL A 1 93 ? -6.629 2.926 2.051 1 98.69 93 VAL A N 1
ATOM 729 C CA . VAL A 1 93 ? -6.527 1.471 2.041 1 98.69 93 VAL A CA 1
ATOM 730 C C . VAL A 1 93 ? -7.43 0.898 0.949 1 98.69 93 VAL A C 1
ATOM 732 O O . VAL A 1 93 ? -7.023 0.002 0.206 1 98.69 93 VAL A O 1
ATOM 735 N N . ASN A 1 94 ? -8.633 1.412 0.845 1 98.5 94 ASN A N 1
ATOM 736 C CA . ASN A 1 94 ? -9.531 0.984 -0.219 1 98.5 94 ASN A CA 1
ATOM 737 C C . ASN A 1 94 ? -8.938 1.252 -1.599 1 98.5 94 ASN A C 1
ATOM 739 O O . ASN A 1 94 ? -9.062 0.423 -2.502 1 98.5 94 ASN A O 1
ATOM 743 N N . SER A 1 95 ? -8.383 2.43 -1.73 1 98.56 95 SER A N 1
ATOM 744 C CA . SER A 1 95 ? -7.754 2.773 -3 1 98.56 95 SER A CA 1
ATOM 745 C C . SER A 1 95 ? -6.621 1.809 -3.334 1 98.56 95 SER A C 1
ATOM 747 O O . SER A 1 95 ? -6.504 1.348 -4.473 1 98.56 95 SER A O 1
ATOM 749 N N . LEU A 1 96 ? -5.801 1.516 -2.385 1 98.62 96 LEU A N 1
ATOM 750 C CA . LEU A 1 96 ? -4.703 0.574 -2.566 1 98.62 96 LEU A CA 1
ATOM 751 C C . LEU A 1 96 ? -5.223 -0.792 -2.998 1 98.62 96 LEU A C 1
ATOM 753 O O . LEU A 1 96 ? -4.695 -1.396 -3.936 1 98.62 96 LEU A O 1
ATOM 757 N N . ASN A 1 97 ? -6.27 -1.242 -2.432 1 98.31 97 ASN A N 1
ATOM 758 C CA . ASN A 1 97 ? -6.871 -2.533 -2.748 1 98.31 97 ASN A CA 1
ATOM 759 C C . ASN A 1 97 ? -7.469 -2.545 -4.152 1 98.31 97 ASN A C 1
ATOM 761 O O . ASN A 1 97 ? -7.461 -3.576 -4.828 1 98.31 97 ASN A O 1
ATOM 765 N N . SER A 1 98 ? -7.906 -1.426 -4.578 1 98.12 98 SER A N 1
ATOM 766 C CA . SER A 1 98 ? -8.641 -1.378 -5.836 1 98.12 98 SER A CA 1
ATOM 767 C C . SER A 1 98 ? -7.707 -1.111 -7.012 1 98.12 98 SER A C 1
ATOM 769 O O . SER A 1 98 ? -7.914 -1.635 -8.109 1 98.12 98 SER A O 1
ATOM 771 N N . TYR A 1 99 ? -6.617 -0.386 -6.754 1 97.5 99 TYR A N 1
ATOM 772 C CA . TYR A 1 99 ? -5.949 0.178 -7.918 1 97.5 99 TYR A CA 1
ATOM 773 C C . TYR A 1 99 ? -4.484 -0.238 -7.961 1 97.5 99 TYR A C 1
ATOM 775 O O . TYR A 1 99 ? -3.785 0.025 -8.945 1 97.5 99 TYR A O 1
ATOM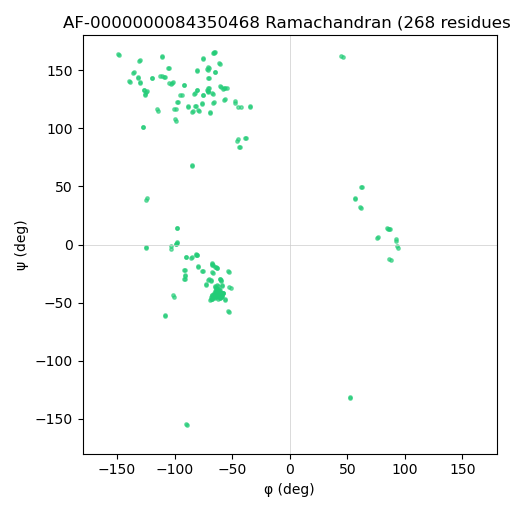 783 N N . HIS A 1 100 ? -4.035 -0.924 -7.023 1 97.94 100 HIS A N 1
ATOM 784 C CA . HIS A 1 100 ? -2.604 -1.201 -6.957 1 97.94 100 HIS A CA 1
ATOM 785 C C . HIS A 1 100 ? -2.336 -2.697 -6.828 1 97.94 100 HIS A C 1
ATOM 787 O O . HIS A 1 100 ? -2.359 -3.242 -5.723 1 97.94 100 HIS A O 1
ATOM 793 N N . PRO A 1 101 ? -1.974 -3.385 -7.898 1 97.19 101 PRO A N 1
ATOM 794 C CA . PRO A 1 101 ? -1.775 -4.836 -7.887 1 97.19 101 PRO A CA 1
ATOM 795 C C . PRO A 1 101 ? -0.608 -5.262 -7 1 97.19 101 PRO A C 1
ATOM 797 O O . PRO A 1 101 ? -0.656 -6.332 -6.383 1 97.19 101 PRO A O 1
ATOM 800 N N . ILE A 1 102 ? 0.453 -4.438 -6.977 1 97.94 102 ILE A N 1
ATOM 801 C CA . ILE A 1 102 ? 1.595 -4.785 -6.141 1 97.94 102 ILE A CA 1
ATOM 802 C C . ILE A 1 102 ? 1.169 -4.816 -4.676 1 97.94 102 ILE A C 1
ATOM 804 O O . ILE A 1 102 ? 1.683 -5.617 -3.889 1 97.94 102 ILE A O 1
ATOM 808 N N . TYR A 1 103 ? 0.259 -3.914 -4.281 1 98.75 103 TYR A N 1
ATOM 809 C CA . TYR A 1 103 ? -0.276 -3.912 -2.926 1 98.75 103 TYR A CA 1
ATOM 810 C C . TYR A 1 103 ? -1.079 -5.18 -2.654 1 98.75 103 TYR A C 1
ATOM 812 O O . TYR A 1 103 ? -0.891 -5.832 -1.626 1 98.75 103 TYR A O 1
ATOM 820 N N . ARG A 1 104 ? -1.903 -5.535 -3.564 1 98.06 104 ARG A N 1
ATOM 821 C CA . ARG A 1 104 ? -2.734 -6.727 -3.404 1 98.06 104 ARG A CA 1
ATOM 822 C C . ARG A 1 104 ? -1.876 -7.98 -3.281 1 98.06 104 ARG A C 1
ATOM 824 O O . ARG A 1 104 ? -2.158 -8.852 -2.457 1 98.06 104 ARG A O 1
ATOM 831 N N . LEU A 1 105 ? -0.881 -8.023 -4.086 1 98.38 105 LEU A N 1
ATOM 832 C CA . LEU A 1 105 ? -0.013 -9.195 -4.062 1 98.38 105 LEU A CA 1
ATOM 833 C C . LEU A 1 105 ? 0.77 -9.266 -2.756 1 98.38 105 LEU A C 1
ATOM 835 O O . LEU A 1 105 ? 0.834 -10.328 -2.125 1 98.38 105 LEU A O 1
ATOM 839 N N . ALA A 1 106 ? 1.322 -8.148 -2.34 1 98.56 106 ALA A N 1
ATOM 840 C CA . ALA A 1 106 ? 2.041 -8.117 -1.069 1 98.56 106 ALA A CA 1
ATOM 841 C C . ALA A 1 106 ? 1.137 -8.547 0.084 1 98.56 106 ALA A C 1
ATOM 843 O O . ALA A 1 106 ? 1.564 -9.273 0.98 1 98.56 106 ALA A O 1
ATOM 844 N N . LYS A 1 107 ? -0.077 -8.055 0.013 1 98.06 107 LYS A N 1
ATOM 845 C CA . LYS A 1 107 ? -1.05 -8.398 1.046 1 98.06 107 LYS A CA 1
ATOM 846 C C . LYS A 1 107 ? -1.372 -9.891 1.023 1 98.06 107 LYS A C 1
ATOM 848 O O . LYS A 1 107 ? -1.431 -10.539 2.072 1 98.06 107 LYS A O 1
ATOM 853 N N . SER A 1 108 ? -1.505 -10.523 -0.119 1 97.38 108 SER A N 1
ATOM 854 C CA . SER A 1 108 ? -1.867 -11.93 -0.246 1 97.38 108 SER A CA 1
ATOM 855 C C . SER A 1 108 ? -0.763 -12.836 0.289 1 97.38 108 SER A C 1
ATOM 857 O O . SER A 1 108 ? -1.035 -13.938 0.774 1 97.38 108 SER A O 1
ATOM 859 N N . TYR A 1 109 ? 0.385 -12.367 0.313 1 98.38 109 TYR A N 1
ATOM 860 C CA . TYR A 1 109 ? 1.512 -13.164 0.791 1 98.38 109 TYR A CA 1
ATOM 861 C C . TYR A 1 109 ? 1.837 -12.828 2.242 1 98.38 109 TYR A C 1
ATOM 863 O O . TYR A 1 109 ? 2.861 -13.266 2.771 1 98.38 109 TYR A O 1
ATOM 871 N N . GLY A 1 110 ? 1.026 -11.922 2.805 1 97.75 110 GLY A N 1
ATOM 872 C CA . GLY A 1 110 ? 1.122 -11.664 4.234 1 97.75 110 GLY A CA 1
ATOM 873 C C . GLY A 1 110 ? 2.197 -10.656 4.59 1 97.75 110 GLY A C 1
ATOM 874 O O . GLY A 1 110 ? 2.596 -10.555 5.75 1 97.75 110 GLY A O 1
ATOM 875 N N . LEU A 1 111 ? 2.684 -9.969 3.68 1 98.56 111 LEU A N 1
ATOM 876 C CA . LEU A 1 111 ? 3.729 -8.984 3.953 1 98.56 111 LEU A CA 1
ATOM 877 C C . LEU A 1 111 ? 3.143 -7.734 4.594 1 98.56 111 LEU A C 1
ATOM 879 O O . LEU A 1 111 ? 3.867 -6.953 5.219 1 98.56 111 LEU A O 1
ATOM 883 N N . ILE A 1 112 ? 1.84 -7.504 4.375 1 98.62 112 ILE A N 1
ATOM 884 C CA . ILE A 1 112 ? 1.112 -6.336 4.859 1 98.62 112 ILE A CA 1
ATOM 885 C C . ILE A 1 112 ? -0.165 -6.781 5.566 1 98.62 112 ILE A C 1
ATOM 887 O O . ILE A 1 112 ? -0.86 -7.688 5.098 1 98.62 112 ILE A O 1
ATOM 891 N N . ALA A 1 113 ? -0.443 -6.133 6.648 1 98.56 113 ALA A N 1
ATOM 892 C CA . ALA A 1 113 ? -1.701 -6.34 7.363 1 98.56 113 ALA A CA 1
ATOM 893 C C . ALA A 1 113 ? -2.459 -5.023 7.523 1 98.56 113 ALA A C 1
ATOM 895 O O . ALA A 1 113 ? -1.881 -4.016 7.938 1 98.56 113 ALA A O 1
ATOM 896 N N . GLU A 1 114 ? -3.666 -5.059 7.211 1 98.62 114 GLU A N 1
ATOM 897 C CA . GLU A 1 114 ? -4.547 -3.918 7.457 1 98.62 114 GLU A CA 1
ATOM 898 C C . GLU A 1 114 ? -5.07 -3.926 8.891 1 98.62 114 GLU A C 1
ATOM 900 O O . GLU A 1 114 ? -5.629 -4.926 9.344 1 98.62 114 GLU A O 1
ATOM 905 N N . THR A 1 115 ? -4.969 -2.816 9.633 1 98.19 115 THR A N 1
ATOM 906 C CA . THR A 1 115 ? -5.215 -2.816 11.07 1 98.19 115 THR A CA 1
ATOM 907 C C . THR A 1 115 ? -6.68 -2.516 11.367 1 98.19 115 THR A C 1
ATOM 909 O O . THR A 1 115 ? -7.188 -2.879 12.43 1 98.19 115 THR A O 1
ATOM 912 N N . GLY A 1 116 ? -7.312 -1.854 10.531 1 97.5 116 GLY A N 1
ATOM 913 C CA . GLY A 1 116 ? -8.703 -1.481 10.758 1 97.5 116 GLY A CA 1
ATOM 914 C C . GLY A 1 116 ? -8.867 -0.343 11.742 1 97.5 116 GLY A C 1
ATOM 915 O O . GLY A 1 116 ? -9.984 0.021 12.102 1 97.5 116 GLY A O 1
ATOM 916 N N . LYS A 1 117 ? -7.82 0.274 12.211 1 97.5 117 LYS A N 1
ATOM 917 C CA . LYS A 1 117 ? -7.887 1.38 13.156 1 97.5 117 LYS A CA 1
ATOM 918 C C . LYS A 1 117 ? -8.43 2.643 12.5 1 97.5 117 LYS A C 1
ATOM 920 O O . LYS A 1 117 ? -8.258 2.844 11.297 1 97.5 117 LYS A O 1
ATOM 925 N N . PRO A 1 118 ? -9.078 3.451 13.289 1 98.06 118 PRO A N 1
ATOM 926 C CA . PRO A 1 118 ? -9.5 4.734 12.727 1 98.06 118 PRO A CA 1
ATOM 927 C C . PRO A 1 118 ? -8.352 5.727 12.578 1 98.06 118 PRO A C 1
ATOM 929 O O . PRO A 1 118 ? -7.301 5.555 13.203 1 98.06 118 PRO A O 1
ATOM 932 N N . VAL A 1 119 ? -8.586 6.707 11.734 1 98.69 119 VAL A N 1
ATOM 933 C CA . VAL A 1 119 ? -7.609 7.781 11.594 1 98.69 119 VAL A CA 1
ATOM 934 C C . VAL A 1 119 ? -7.711 8.734 12.789 1 98.69 119 VAL A C 1
ATOM 936 O O . VAL A 1 119 ? -8.773 9.297 13.055 1 98.69 119 VAL A O 1
ATOM 939 N N . VAL A 1 120 ? -6.633 8.898 13.492 1 98.12 120 VAL A N 1
ATOM 940 C CA . VAL A 1 120 ? -6.559 9.82 14.625 1 98.12 120 VAL A CA 1
ATOM 941 C C . VAL A 1 120 ? -5.387 10.781 14.43 1 98.12 120 VAL A C 1
ATOM 943 O O . VAL A 1 120 ? -4.266 10.352 14.148 1 98.12 120 VAL A O 1
ATOM 946 N N . PHE A 1 121 ? -5.668 12.039 14.57 1 98.25 121 PHE A N 1
ATOM 947 C CA . PHE A 1 121 ? -4.586 13.008 14.477 1 98.25 121 PHE A CA 1
ATOM 948 C C . PHE A 1 121 ? -3.82 13.094 15.789 1 98.25 121 PHE A C 1
ATOM 950 O O . PHE A 1 121 ? -4.406 12.969 16.859 1 98.25 121 PHE A O 1
ATOM 957 N N . HIS A 1 122 ? -2.602 13.383 15.703 1 97.75 122 HIS A N 1
ATOM 958 C CA . HIS A 1 122 ? -1.724 13.406 16.859 1 97.75 122 HIS A CA 1
ATOM 959 C C . HIS A 1 122 ? -2.203 14.422 17.891 1 97.75 122 HIS A C 1
ATOM 961 O O . HIS A 1 122 ? -2.217 14.133 19.094 1 97.75 122 HIS A O 1
ATOM 967 N N . PHE A 1 123 ? -2.641 15.562 17.5 1 97 123 PHE A N 1
ATOM 968 C CA . PHE A 1 123 ?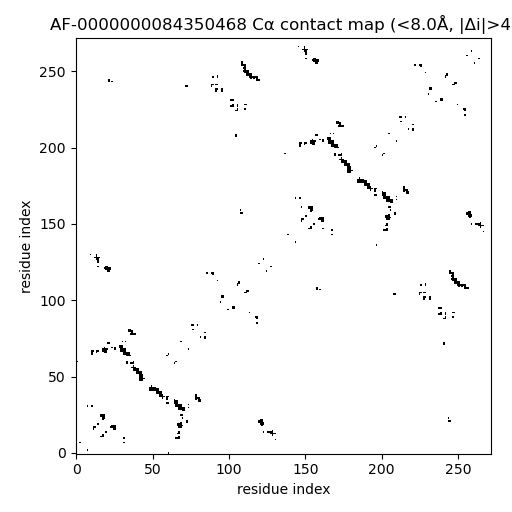 -3.043 16.625 18.422 1 97 123 PHE A CA 1
ATOM 969 C C . PHE A 1 123 ? -4.285 16.219 19.203 1 97 123 PHE A C 1
ATOM 971 O O . PHE A 1 123 ? -4.602 16.812 20.234 1 97 123 PHE A O 1
ATOM 978 N N . GLU A 1 124 ? -4.977 15.211 18.703 1 95.94 124 GLU A N 1
ATOM 979 C CA . GLU A 1 124 ? -6.172 14.727 19.391 1 95.94 124 GLU A CA 1
ATOM 980 C C . GLU A 1 124 ? -5.805 13.812 20.562 1 95.94 124 GLU A C 1
ATOM 982 O O . GLU A 1 124 ? -6.629 13.57 21.438 1 95.94 124 GLU A O 1
ATOM 987 N N . THR A 1 125 ? -4.609 13.273 20.578 1 93.69 125 THR A N 1
ATOM 988 C CA . THR A 1 125 ? -4.211 12.297 21.578 1 93.69 125 THR A CA 1
ATOM 989 C C . THR A 1 125 ? -3.365 12.961 22.672 1 93.69 125 THR A C 1
ATOM 991 O O . THR A 1 125 ? -3.465 12.609 23.844 1 93.69 125 THR A O 1
ATOM 994 N N . VAL A 1 126 ? -2.381 13.812 22.469 1 86.94 126 VAL A N 1
ATOM 995 C CA . VAL A 1 126 ? -1.419 14.352 23.438 1 86.94 126 VAL A CA 1
ATOM 996 C C . VAL A 1 126 ? -1.81 15.781 23.812 1 86.94 126 VAL A C 1
ATOM 998 O O . VAL A 1 126 ? -1.468 16.25 24.906 1 86.94 126 VAL A O 1
ATOM 1001 N N . GLY A 1 127 ? -2.826 16.422 23.328 1 72.19 127 GLY A N 1
ATOM 1002 C CA . GLY A 1 127 ? -3.104 17.828 23.562 1 72.19 127 GLY A CA 1
ATOM 1003 C C . GLY A 1 127 ? -1.875 18.719 23.438 1 72.19 127 GLY A C 1
ATOM 1004 O O . GLY A 1 127 ? -0.747 18.219 23.438 1 72.19 127 GLY A O 1
ATOM 1005 N N . PRO A 1 128 ? -1.943 20.016 23.281 1 72.25 128 PRO A N 1
ATOM 1006 C CA . PRO A 1 128 ? -0.801 20.922 23.125 1 72.25 128 PRO A CA 1
ATOM 1007 C C . PRO A 1 128 ? -0.011 21.078 24.422 1 72.25 128 PRO A C 1
ATOM 1009 O O . PRO A 1 128 ? -0.574 20.953 25.516 1 72.25 128 PRO A O 1
ATOM 1012 N N . LEU A 1 129 ? 1.317 21.016 24.344 1 68.38 129 LEU A N 1
ATOM 1013 C CA . LEU A 1 129 ? 2.135 21.297 25.516 1 68.38 129 LEU A CA 1
ATOM 1014 C C . LEU A 1 129 ? 1.996 22.75 25.938 1 68.38 129 LEU A C 1
ATOM 1016 O O . LEU A 1 129 ? 1.812 23.641 25.094 1 68.38 129 LEU A O 1
ATOM 1020 N N . SER A 1 130 ? 1.575 23.047 27.188 1 59.91 130 SER A N 1
ATOM 1021 C CA . SER A 1 130 ? 1.482 24.391 27.734 1 59.91 130 SER A CA 1
ATOM 1022 C C . SER A 1 130 ? 2.762 25.188 27.469 1 59.91 130 SER A C 1
ATOM 1024 O O . SER A 1 130 ? 3.861 24.625 27.516 1 59.91 130 SER A O 1
ATOM 1026 N N . PRO A 1 131 ? 2.691 26.391 26.797 1 52.5 131 PRO A N 1
ATOM 1027 C CA . PRO A 1 131 ? 3.896 27.203 26.641 1 52.5 131 PRO A CA 1
ATOM 1028 C C . PRO A 1 131 ? 4.703 27.312 27.938 1 52.5 131 PRO A C 1
ATOM 1030 O O . PRO A 1 131 ? 4.133 27.266 29.031 1 52.5 131 PRO A O 1
ATOM 1033 N N . PHE A 1 132 ? 5.898 26.859 27.984 1 44.75 132 PHE A N 1
ATOM 1034 C CA . PHE A 1 132 ? 6.719 27.062 29.172 1 44.75 132 PHE A CA 1
ATOM 1035 C C . PHE A 1 132 ? 6.492 28.438 29.766 1 44.75 132 PHE A C 1
ATOM 1037 O O . PHE A 1 132 ? 6.609 29.453 29.062 1 44.75 132 PHE A O 1
ATOM 1044 N N . THR A 1 133 ? 5.598 28.609 30.688 1 40 133 THR A N 1
ATOM 1045 C CA . THR A 1 133 ? 5.559 29.844 31.484 1 40 133 THR A CA 1
ATOM 1046 C C . THR A 1 133 ? 6.957 30.219 31.953 1 40 133 THR A C 1
ATOM 1048 O O . THR A 1 133 ? 7.621 29.438 32.656 1 40 133 THR A O 1
ATOM 1051 N N . HIS A 1 134 ? 7.727 30.969 31.234 1 38.59 134 HIS A N 1
ATOM 1052 C CA . HIS A 1 134 ? 8.883 31.641 31.828 1 38.59 134 HIS A CA 1
ATOM 1053 C C . HIS A 1 134 ? 8.531 32.25 33.188 1 38.59 134 HIS A C 1
ATOM 1055 O O . HIS A 1 134 ? 7.605 33.062 33.281 1 38.59 134 HIS A O 1
ATOM 1061 N N . ARG A 1 135 ? 8.57 31.453 34.312 1 38.41 135 ARG A N 1
ATOM 1062 C CA . ARG A 1 135 ? 8.531 32.125 35.594 1 38.41 135 ARG A CA 1
ATOM 1063 C C . ARG A 1 135 ? 9.266 33.469 35.562 1 38.41 135 ARG A C 1
ATOM 1065 O O . ARG A 1 135 ? 10.422 33.531 35.125 1 38.41 135 ARG A O 1
ATOM 1072 N N . LYS A 1 136 ? 8.484 34.625 35.844 1 34.47 136 LYS A N 1
ATOM 1073 C CA . LYS A 1 136 ? 9.055 35.906 36.219 1 34.47 136 LYS A CA 1
ATOM 1074 C C . LYS A 1 136 ? 9.992 35.781 37.406 1 34.47 136 LYS A C 1
ATOM 1076 O O . LYS A 1 136 ? 9.711 35.031 38.344 1 34.47 136 LYS A O 1
ATOM 1081 N N . MET B 1 1 ? -0.304 -28.391 -24.469 1 54.59 1 MET B N 1
ATOM 1082 C CA . MET B 1 1 ? -1.199 -29.5 -24.188 1 54.59 1 MET B CA 1
ATOM 1083 C C . MET B 1 1 ? -2.408 -29.047 -23.375 1 54.59 1 MET B C 1
ATOM 1085 O O . MET B 1 1 ? -2.264 -28.281 -22.422 1 54.59 1 MET B O 1
ATOM 1089 N N . LYS B 1 2 ? -3.564 -29.109 -24.047 1 72.56 2 LYS B N 1
ATOM 1090 C CA . LYS B 1 2 ? -4.82 -28.797 -23.359 1 72.56 2 LYS B CA 1
ATOM 1091 C C . LYS B 1 2 ? -5.164 -29.875 -22.344 1 72.56 2 LYS B C 1
ATOM 1093 O O . LYS B 1 2 ? -5.172 -31.062 -22.656 1 72.56 2 LYS B O 1
ATOM 1098 N N . LEU B 1 3 ? -5.156 -29.547 -21.078 1 82.19 3 LEU B N 1
ATOM 1099 C CA . LEU B 1 3 ? -5.527 -30.484 -20.016 1 82.19 3 LEU B CA 1
ATOM 1100 C C . LEU B 1 3 ? -6.938 -31.016 -20.234 1 82.19 3 LEU B C 1
ATOM 1102 O O . LEU B 1 3 ? -7.824 -30.281 -20.672 1 82.19 3 LEU B O 1
ATOM 1106 N N . THR B 1 4 ? -7.027 -32.344 -20.062 1 86.62 4 THR B N 1
ATOM 1107 C CA . THR B 1 4 ? -8.367 -32.906 -20.078 1 86.62 4 THR B CA 1
ATOM 1108 C C . THR B 1 4 ? -9.18 -32.406 -18.891 1 86.62 4 THR B C 1
ATOM 1110 O O . THR B 1 4 ? -8.617 -31.844 -17.938 1 86.62 4 THR B O 1
ATOM 1113 N N . LYS B 1 5 ? -10.469 -32.625 -19 1 89.5 5 LYS B N 1
ATOM 1114 C CA . LYS B 1 5 ? -11.336 -32.219 -17.906 1 89.5 5 LYS B CA 1
ATOM 1115 C C . LYS B 1 5 ? -10.953 -32.906 -16.609 1 89.5 5 LYS B C 1
ATOM 1117 O O . LYS B 1 5 ? -10.961 -32.312 -15.539 1 89.5 5 LYS B O 1
ATOM 1122 N N . LYS B 1 6 ? -10.711 -34.156 -16.734 1 90.19 6 LYS B N 1
ATOM 1123 C CA . LYS B 1 6 ? -10.328 -34.969 -15.562 1 90.19 6 LYS B CA 1
ATOM 1124 C C . LYS B 1 6 ? -9.016 -34.469 -14.961 1 90.19 6 LYS B C 1
ATOM 1126 O O . LYS B 1 6 ? -8.906 -34.281 -13.75 1 90.19 6 LYS B O 1
ATOM 1131 N N . GLN B 1 7 ? -8 -34.219 -15.781 1 90.19 7 GLN B N 1
ATOM 1132 C CA . GLN B 1 7 ? -6.707 -33.719 -15.32 1 90.19 7 GLN B CA 1
ATOM 1133 C C . GLN B 1 7 ? -6.848 -32.375 -14.641 1 90.19 7 GLN B C 1
ATOM 1135 O O . GLN B 1 7 ? -6.18 -32.094 -13.641 1 90.19 7 GLN B O 1
ATOM 1140 N N . ARG B 1 8 ? -7.73 -31.578 -15.242 1 92.25 8 ARG B N 1
ATOM 1141 C CA . ARG B 1 8 ? -7.941 -30.234 -14.695 1 92.25 8 ARG B CA 1
ATOM 1142 C C . ARG B 1 8 ? -8.578 -30.312 -13.305 1 92.25 8 ARG B C 1
ATOM 1144 O O . ARG B 1 8 ? -8.195 -29.562 -12.406 1 92.25 8 ARG B O 1
ATOM 1151 N N . CYS B 1 9 ? -9.516 -31.188 -13.156 1 92.12 9 CYS B N 1
ATOM 1152 C CA . CYS B 1 9 ? -10.164 -31.375 -11.859 1 92.12 9 CYS B CA 1
ATOM 1153 C C . CYS B 1 9 ? -9.164 -31.875 -10.82 1 92.12 9 CYS B C 1
ATOM 1155 O O . CYS B 1 9 ? -9.164 -31.406 -9.68 1 92.12 9 CYS B O 1
ATOM 1157 N N . GLU B 1 10 ? -8.336 -32.812 -11.234 1 91.94 10 GLU B N 1
ATOM 1158 C CA . GLU B 1 10 ? -7.305 -33.344 -10.336 1 91.94 10 GLU B CA 1
ATOM 1159 C C . GLU B 1 10 ? -6.312 -32.25 -9.945 1 91.94 10 GLU B C 1
ATOM 1161 O O . GLU B 1 10 ? -5.887 -32.156 -8.797 1 91.94 10 GLU B O 1
ATOM 1166 N N . LEU B 1 11 ? -5.961 -31.438 -10.922 1 94.06 11 LEU B N 1
ATOM 1167 C CA . LEU B 1 11 ? -5.031 -30.344 -10.664 1 94.06 11 LEU B CA 1
ATOM 1168 C C . LEU B 1 11 ? -5.633 -29.344 -9.688 1 94.06 11 LEU B C 1
ATOM 1170 O O . LEU B 1 11 ? -4.957 -28.891 -8.758 1 94.06 11 LEU B O 1
ATOM 1174 N N . HIS B 1 12 ? -6.867 -29.031 -9.852 1 94.88 12 HIS B N 1
ATOM 1175 C CA . HIS B 1 12 ? -7.57 -28.109 -8.977 1 94.88 12 HIS B CA 1
ATOM 1176 C C . HIS B 1 12 ? -7.57 -28.609 -7.531 1 94.88 12 HIS B C 1
ATOM 1178 O O . HIS B 1 12 ? -7.449 -27.812 -6.594 1 94.88 12 HIS B O 1
ATOM 1184 N N . ALA B 1 13 ? -7.559 -29.891 -7.395 1 94.25 13 ALA B N 1
ATOM 1185 C CA . ALA B 1 13 ? -7.684 -30.516 -6.078 1 94.25 13 ALA B CA 1
ATOM 1186 C C . ALA B 1 13 ? -6.312 -30.719 -5.441 1 94.25 13 ALA B C 1
ATOM 1188 O O . ALA B 1 13 ? -6.219 -31.062 -4.262 1 94.25 13 ALA B O 1
ATOM 1189 N N . LYS B 1 14 ? -5.273 -30.547 -6.156 1 94 14 LYS B N 1
ATOM 1190 C CA . LYS B 1 14 ? -3.91 -30.875 -5.754 1 94 14 LYS B CA 1
ATOM 1191 C C . LYS B 1 14 ? -3.574 -30.266 -4.395 1 94 14 LYS B C 1
ATOM 1193 O O . LYS B 1 14 ? -2.887 -30.891 -3.582 1 94 14 LYS B O 1
ATOM 1198 N N . PHE B 1 15 ? -4.062 -29.078 -4.16 1 95.94 15 PHE B N 1
ATOM 1199 C CA . PHE B 1 15 ? -3.844 -28.391 -2.891 1 95.94 15 PHE B CA 1
ATOM 1200 C C . PHE B 1 15 ? -5.168 -28 -2.254 1 95.94 15 PHE B C 1
ATOM 1202 O O . PHE B 1 15 ? -5.312 -26.875 -1.772 1 95.94 15 PHE B O 1
ATOM 1209 N N . ALA B 1 16 ? -6.094 -28.906 -2.375 1 95.56 16 ALA B N 1
ATOM 1210 C CA . ALA B 1 16 ? -7.41 -28.766 -1.754 1 95.56 16 ALA B CA 1
ATOM 1211 C C . ALA B 1 16 ? -8.141 -27.531 -2.285 1 95.56 16 ALA B C 1
ATOM 1213 O O . ALA B 1 16 ? -8.789 -26.812 -1.522 1 95.56 16 ALA B O 1
ATOM 1214 N N . GLY B 1 17 ? -7.895 -27.203 -3.547 1 96.5 17 GLY B N 1
ATOM 1215 C CA . GLY B 1 17 ? -8.625 -26.141 -4.199 1 96.5 17 GLY B CA 1
ATOM 1216 C C . GLY B 1 17 ? -8.016 -24.766 -3.963 1 96.5 17 GLY B C 1
ATOM 1217 O O . GLY B 1 17 ? -8.641 -23.75 -4.25 1 96.5 17 GLY B O 1
ATOM 1218 N N . HIS B 1 18 ? -6.797 -24.734 -3.457 1 97.75 18 HIS B N 1
ATOM 1219 C CA . HIS B 1 18 ? -6.117 -23.469 -3.191 1 97.75 18 HIS B CA 1
ATOM 1220 C C . HIS B 1 18 ? -5.039 -23.188 -4.234 1 97.75 18 HIS B C 1
ATOM 1222 O O . HIS B 1 18 ? -4.48 -24.125 -4.816 1 97.75 18 HIS B O 1
ATOM 1228 N N . CYS B 1 19 ? -4.824 -21.922 -4.422 1 98.19 19 CYS B N 1
ATOM 1229 C CA . CYS B 1 19 ? -3.668 -21.547 -5.219 1 98.19 19 CYS B CA 1
ATOM 1230 C C . CYS B 1 19 ? -2.387 -22.141 -4.645 1 98.19 19 CYS B C 1
ATOM 1232 O O . CYS B 1 19 ? -2.135 -22.031 -3.445 1 98.19 19 CYS B O 1
ATOM 1234 N N . ALA B 1 20 ? -1.589 -22.672 -5.473 1 97.94 20 ALA B N 1
ATOM 1235 C CA . ALA B 1 20 ? -0.364 -23.328 -5.027 1 97.94 20 ALA B CA 1
ATOM 1236 C C . ALA B 1 20 ? 0.618 -22.312 -4.441 1 97.94 20 ALA B C 1
ATOM 1238 O O . ALA B 1 20 ? 1.537 -22.688 -3.707 1 97.94 20 ALA B O 1
ATOM 1239 N N . TYR B 1 21 ? 0.386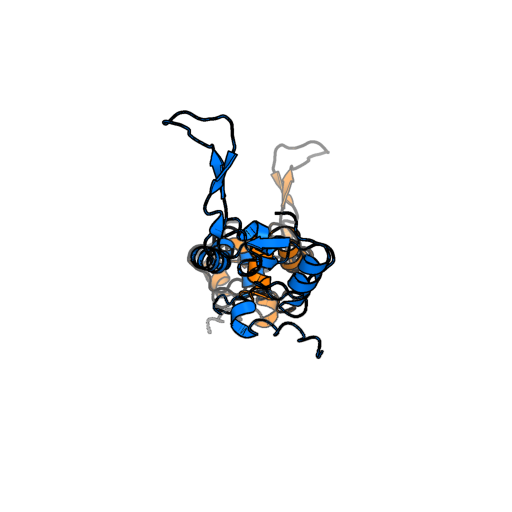 -21.047 -4.723 1 98.38 21 TYR B N 1
ATOM 1240 C CA . TYR B 1 21 ? 1.383 -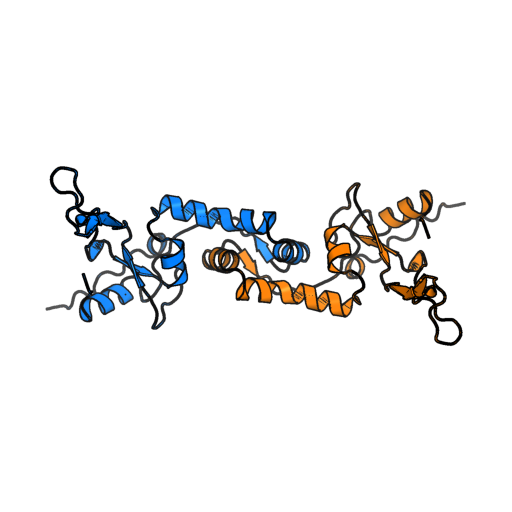20.047 -4.363 1 98.38 21 TYR B CA 1
ATOM 1241 C C . TYR B 1 21 ? 0.898 -19.188 -3.199 1 98.38 21 TYR B C 1
ATOM 1243 O O . TYR B 1 21 ? 1.395 -19.328 -2.076 1 98.38 21 TYR B O 1
ATOM 1251 N N . CYS B 1 22 ? -0.171 -18.5 -3.361 1 98.12 22 CYS B N 1
ATOM 1252 C CA . CYS B 1 22 ? -0.595 -17.578 -2.311 1 98.12 22 CYS B CA 1
ATOM 1253 C C . CYS B 1 22 ? -1.546 -18.266 -1.338 1 98.12 22 CYS B C 1
ATOM 1255 O O . CYS B 1 22 ? -1.8 -17.75 -0.246 1 98.12 22 CYS B O 1
ATOM 1257 N N . GLY B 1 23 ? -2.207 -19.359 -1.749 1 97.5 23 GLY B N 1
ATOM 1258 C CA . GLY B 1 23 ? -3.018 -20.156 -0.836 1 97.5 23 GLY B CA 1
ATOM 1259 C C . GLY B 1 23 ? -4.473 -19.719 -0.809 1 97.5 23 GLY B C 1
ATOM 1260 O O . GLY B 1 23 ? -5.281 -20.297 -0.08 1 97.5 23 GLY B O 1
ATOM 1261 N N . VAL B 1 24 ? -4.805 -18.797 -1.633 1 97.25 24 VAL B N 1
ATOM 1262 C CA . VAL B 1 24 ? -6.203 -18.375 -1.649 1 97.25 24 VAL B CA 1
ATOM 1263 C C . VAL B 1 24 ? -7.07 -19.469 -2.252 1 97.25 24 VAL B C 1
ATOM 1265 O O . VAL B 1 24 ? -6.598 -20.266 -3.068 1 97.25 24 VAL B O 1
ATOM 1268 N N . LEU B 1 25 ? -8.289 -19.531 -1.896 1 97.25 25 LEU B N 1
ATOM 1269 C CA . LEU B 1 25 ? -9.227 -20.484 -2.504 1 97.25 25 LEU B CA 1
ATOM 1270 C C . LEU B 1 25 ? -9.484 -20.125 -3.965 1 97.25 25 LEU B C 1
ATOM 1272 O O . LEU B 1 25 ? -9.797 -18.969 -4.281 1 97.25 25 LEU B O 1
ATOM 1276 N N . LEU B 1 26 ? -9.359 -21.109 -4.812 1 97.5 26 LEU B N 1
ATOM 1277 C CA . LEU B 1 26 ? -9.523 -20.875 -6.246 1 97.5 26 LEU B CA 1
ATOM 1278 C C . LEU B 1 26 ? -11 -20.828 -6.621 1 97.5 26 LEU B C 1
ATOM 1280 O O . LEU B 1 26 ? -11.797 -21.641 -6.129 1 97.5 26 LEU B O 1
ATOM 1284 N N . GLY B 1 27 ? -11.359 -19.844 -7.379 1 93.88 27 GLY B N 1
ATOM 1285 C CA . GLY B 1 27 ? -12.695 -19.797 -7.945 1 93.88 27 GLY B CA 1
ATOM 1286 C C . GLY B 1 27 ? -12.789 -20.484 -9.305 1 93.88 27 GLY B C 1
ATOM 1287 O O . GLY B 1 27 ? -12 -21.375 -9.609 1 93.88 27 GLY B O 1
ATOM 1288 N N . ASP B 1 28 ? -13.727 -20.078 -10.094 1 92.25 28 ASP B N 1
ATOM 1289 C CA . ASP B 1 28 ? -13.953 -20.672 -11.414 1 92.25 28 ASP B CA 1
ATOM 1290 C C . ASP B 1 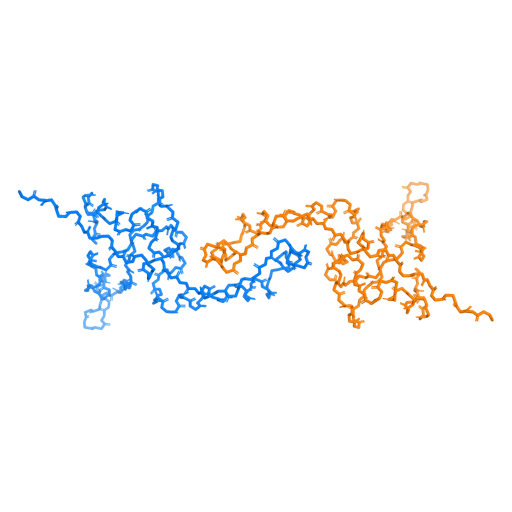28 ? -12.836 -20.281 -12.383 1 92.25 28 ASP B C 1
ATOM 1292 O O . ASP B 1 28 ? -12.508 -21.047 -13.297 1 92.25 28 ASP B O 1
ATOM 1296 N N . ARG B 1 29 ? -12.422 -19.094 -11.992 1 94.69 29 ARG B N 1
ATOM 1297 C CA . ARG B 1 29 ? -11.336 -18.625 -12.852 1 94.69 29 ARG B CA 1
ATOM 1298 C C . ARG B 1 29 ? -9.977 -18.875 -12.203 1 94.69 29 ARG B C 1
ATOM 1300 O O . ARG B 1 29 ? -9.672 -18.312 -11.156 1 94.69 29 ARG B O 1
ATOM 1307 N N . TRP B 1 30 ? -9.273 -19.828 -12.703 1 97.38 30 TRP B N 1
ATOM 1308 C CA . TRP B 1 30 ? -7.926 -20.172 -12.258 1 97.38 30 TRP B CA 1
ATOM 1309 C C . TRP B 1 30 ? -7.09 -20.719 -13.414 1 97.38 30 TRP B C 1
ATOM 1311 O O . TRP B 1 30 ? -7.621 -20.984 -14.492 1 97.38 30 TRP B O 1
ATOM 1321 N N . HIS B 1 31 ? -5.781 -20.734 -13.211 1 96.81 31 HIS B N 1
ATOM 1322 C CA . HIS B 1 31 ? -4.863 -21.125 -14.281 1 96.81 31 HIS B CA 1
ATOM 1323 C C . HIS B 1 31 ? -4.043 -22.344 -13.875 1 96.81 31 HIS B C 1
ATOM 1325 O O . HIS B 1 31 ? -3.781 -22.547 -12.695 1 96.81 31 HIS B O 1
ATOM 1331 N N . ALA B 1 32 ? -3.811 -23.156 -14.836 1 95.94 32 ALA B N 1
ATOM 1332 C CA . ALA B 1 32 ? -2.756 -24.156 -14.703 1 95.94 32 ALA B CA 1
ATOM 1333 C C . ALA B 1 32 ? -1.395 -23.578 -15.07 1 95.94 32 ALA B C 1
ATOM 1335 O O . ALA B 1 32 ? -1.172 -23.188 -16.219 1 95.94 32 ALA B O 1
ATOM 1336 N N . ASP B 1 33 ? -0.545 -23.516 -14.086 1 95.62 33 ASP B N 1
ATOM 1337 C CA . ASP B 1 33 ? 0.781 -22.938 -14.273 1 95.62 33 ASP B CA 1
ATOM 1338 C C . ASP B 1 33 ? 1.851 -24.016 -14.344 1 95.62 33 ASP B C 1
ATOM 1340 O O . ASP B 1 33 ? 1.774 -25.016 -13.633 1 95.62 33 ASP B O 1
ATOM 1344 N N . HIS B 1 34 ? 2.773 -23.797 -15.273 1 94.44 34 HIS B N 1
ATOM 1345 C CA . HIS B 1 34 ? 3.992 -24.609 -15.211 1 94.44 34 HIS B CA 1
ATOM 1346 C C . HIS B 1 34 ? 4.949 -24.062 -14.156 1 94.44 34 HIS B C 1
ATOM 1348 O O . HIS B 1 34 ? 5.465 -22.953 -14.281 1 94.44 34 HIS B O 1
ATOM 1354 N N . LYS B 1 35 ? 5.199 -24.844 -13.148 1 95.5 35 LYS B N 1
ATOM 1355 C CA . LYS B 1 35 ? 6.141 -24.422 -12.109 1 95.5 35 LYS B CA 1
ATOM 1356 C C . LYS B 1 35 ? 7.48 -24.016 -12.711 1 95.5 35 LYS B C 1
ATOM 1358 O O . LYS B 1 35 ? 7.977 -22.922 -12.438 1 95.5 35 LYS B O 1
ATOM 1363 N N . GLU B 1 36 ? 8.055 -25 -13.445 1 94.88 36 GLU B N 1
ATOM 1364 C CA . GLU B 1 36 ? 9.164 -24.641 -14.32 1 94.88 36 GLU B CA 1
ATOM 1365 C C . GLU B 1 36 ? 8.672 -24.219 -15.703 1 94.88 36 GLU B C 1
ATOM 1367 O O . GLU B 1 36 ? 8.031 -25 -16.406 1 94.88 36 GLU B O 1
ATOM 1372 N N . ALA B 1 37 ? 8.961 -23.062 -16.047 1 91.94 37 ALA B N 1
ATOM 1373 C CA . ALA B 1 37 ? 8.336 -22.406 -17.203 1 91.94 37 ALA B CA 1
ATOM 1374 C C . ALA B 1 37 ? 8.703 -23.125 -18.5 1 91.94 37 ALA B C 1
ATOM 1376 O O . ALA B 1 37 ? 9.766 -23.75 -18.594 1 91.94 37 ALA B O 1
ATOM 1377 N N . VAL B 1 38 ? 7.785 -23.047 -19.359 1 87 38 VAL B N 1
ATOM 1378 C CA . VAL B 1 38 ? 8.023 -23.344 -20.766 1 87 38 VAL B CA 1
ATOM 1379 C C . VAL B 1 38 ? 7.969 -22.062 -21.594 1 87 38 VAL B C 1
ATOM 1381 O O . VAL B 1 38 ? 7.328 -21.094 -21.188 1 87 38 VAL B O 1
ATOM 1384 N N . TRP B 1 39 ? 8.711 -22 -22.5 1 83.69 39 TRP B N 1
ATOM 1385 C CA . TRP B 1 39 ? 8.609 -20.812 -23.328 1 83.69 39 TRP B CA 1
ATOM 1386 C C . TRP B 1 39 ? 8.531 -21.188 -24.812 1 83.69 39 TRP B C 1
ATOM 1388 O O . TRP B 1 39 ? 8.758 -22.344 -25.188 1 83.69 39 TRP B O 1
ATOM 1398 N N . ARG B 1 40 ? 7.969 -20.219 -25.562 1 82.75 40 ARG B N 1
ATOM 1399 C CA . ARG B 1 40 ? 7.871 -20.391 -27 1 82.75 40 ARG B CA 1
ATOM 1400 C C . ARG B 1 40 ? 9.062 -19.766 -27.719 1 82.75 40 ARG B C 1
ATOM 1402 O O . ARG B 1 40 ? 9.531 -18.688 -27.312 1 82.75 40 ARG B O 1
ATOM 1409 N N . GLU B 1 41 ? 9.656 -20.562 -28.547 1 83.88 41 GLU B N 1
ATOM 1410 C CA . GLU B 1 41 ? 10.781 -20.016 -29.312 1 83.88 41 GLU B CA 1
ATOM 1411 C C . GLU B 1 41 ? 10.641 -20.359 -30.797 1 83.88 41 GLU B C 1
ATOM 1413 O O . GLU B 1 41 ? 10.07 -21.391 -31.156 1 83.88 41 GLU B O 1
ATOM 1418 N N . PRO B 1 42 ? 11.078 -19.375 -31.578 1 87.19 42 PRO B N 1
ATOM 1419 C CA . PRO B 1 42 ? 11.062 -19.672 -33.031 1 87.19 42 PRO B CA 1
ATOM 1420 C C . PRO B 1 42 ? 11.945 -20.875 -33.375 1 87.19 42 PRO B C 1
ATOM 1422 O O . PRO B 1 42 ? 13.039 -21.016 -32.844 1 87.19 42 PRO B O 1
ATOM 1425 N N . GLU B 1 43 ? 11.383 -21.703 -34.219 1 86.69 43 GLU B N 1
ATOM 1426 C CA . GLU B 1 43 ? 12.164 -22.844 -34.688 1 86.69 43 GLU B CA 1
ATOM 1427 C C . GLU B 1 43 ? 13.203 -22.406 -35.719 1 86.69 43 GLU B C 1
ATOM 1429 O O . GLU B 1 43 ? 12.906 -21.625 -36.625 1 86.69 43 GLU B O 1
ATOM 1434 N N . ARG B 1 44 ? 14.438 -22.812 -35.469 1 88.19 44 ARG B N 1
ATOM 1435 C CA . ARG B 1 44 ? 15.484 -22.531 -36.438 1 88.19 44 ARG B CA 1
ATOM 1436 C C . ARG B 1 44 ? 16.031 -23.812 -37.062 1 88.19 44 ARG B C 1
ATOM 1438 O O . ARG B 1 44 ? 16.312 -24.766 -36.344 1 88.19 44 ARG B O 1
ATOM 1445 N N . VAL B 1 45 ? 15.82 -23.969 -38.312 1 88.5 45 VAL B N 1
ATOM 1446 C CA . VAL B 1 45 ? 16.438 -25.047 -39.062 1 88.5 45 VAL B CA 1
ATOM 1447 C C . VAL B 1 45 ? 17.656 -24.531 -39.812 1 88.5 45 VAL B C 1
ATOM 1449 O O . VAL B 1 45 ? 17.547 -23.641 -40.656 1 88.5 45 VAL B O 1
ATOM 1452 N N . ASP B 1 46 ? 18.766 -25.062 -39.438 1 89.06 46 ASP B N 1
ATOM 1453 C CA . ASP B 1 46 ? 20.047 -24.672 -40 1 89.06 46 ASP B CA 1
ATOM 1454 C C . ASP B 1 46 ? 20.281 -23.172 -39.844 1 89.06 46 ASP B C 1
ATOM 1456 O O . ASP B 1 46 ? 20.656 -22.5 -40.812 1 89.06 46 ASP B O 1
ATOM 1460 N N . GLY B 1 47 ? 19.906 -22.547 -38.719 1 84.94 47 GLY B N 1
ATOM 1461 C CA . GLY B 1 47 ? 20.172 -21.172 -38.344 1 84.94 47 GLY B CA 1
ATOM 1462 C C . GLY B 1 47 ? 19.109 -20.203 -38.844 1 84.94 47 GLY B C 1
ATOM 1463 O O . GLY B 1 47 ? 19.203 -19 -38.625 1 84.94 47 GLY B O 1
ATOM 1464 N N . ARG B 1 48 ? 18.359 -20.719 -39.688 1 88.44 48 ARG B N 1
ATOM 1465 C CA . ARG B 1 48 ? 17.328 -19.875 -40.281 1 88.44 48 ARG B CA 1
ATOM 1466 C C . ARG B 1 48 ? 15.969 -20.156 -39.656 1 88.44 48 ARG B C 1
ATOM 1468 O O . ARG B 1 48 ? 15.656 -21.312 -39.312 1 88.44 48 ARG B O 1
ATOM 1475 N N . TYR B 1 49 ? 15.227 -19.234 -39.406 1 88.56 49 TYR B N 1
ATOM 1476 C CA . TYR B 1 49 ? 13.867 -19.359 -38.906 1 88.56 49 TYR B CA 1
ATOM 1477 C C . TYR B 1 49 ? 13.016 -20.234 -39.844 1 88.56 49 TYR B C 1
ATOM 1479 O O . TYR B 1 49 ? 12.961 -20 -41.031 1 88.56 49 TYR B O 1
ATOM 1487 N N . SER B 1 50 ? 12.43 -21.234 -39.281 1 90.31 50 SER B N 1
ATOM 1488 C CA . SER B 1 50 ? 11.672 -22.203 -40.062 1 90.31 50 SER B CA 1
ATOM 1489 C C . SER B 1 50 ? 10.234 -21.734 -40.281 1 90.31 50 SER B C 1
ATOM 1491 O O . SER B 1 50 ? 9.508 -22.297 -41.094 1 90.31 50 SER B O 1
ATOM 1493 N N . GLY B 1 51 ? 9.992 -20.781 -39.562 1 89.88 51 GLY B N 1
ATOM 1494 C CA . GLY B 1 51 ? 8.625 -20.312 -39.625 1 89.88 51 GLY B CA 1
ATOM 1495 C C . GLY B 1 51 ? 7.715 -20.906 -38.562 1 89.88 51 GLY B C 1
ATOM 1496 O O . GLY B 1 51 ? 6.535 -20.562 -38.5 1 89.88 51 GLY B O 1
ATOM 1497 N N . ALA B 1 52 ? 8.352 -21.766 -37.844 1 88.25 52 ALA B N 1
ATOM 1498 C CA . ALA B 1 52 ? 7.543 -22.438 -36.812 1 88.25 52 ALA B CA 1
ATOM 1499 C C . ALA B 1 52 ? 7.953 -22 -35.406 1 88.25 52 ALA B C 1
ATOM 1501 O O . ALA B 1 52 ? 9.078 -21.531 -35.219 1 88.25 52 ALA B O 1
ATOM 1502 N N . ILE B 1 53 ? 7.039 -21.906 -34.531 1 86.44 53 ILE B N 1
ATOM 1503 C CA . ILE B 1 53 ? 7.289 -21.672 -33.094 1 86.44 53 ILE B CA 1
ATOM 1504 C C . ILE B 1 53 ? 7.273 -22.984 -32.344 1 86.44 53 ILE B C 1
ATOM 1506 O O . ILE B 1 53 ? 6.379 -23.812 -32.531 1 86.44 53 ILE B O 1
ATOM 1510 N N . ILE B 1 54 ? 8.406 -23.25 -31.672 1 84.25 54 ILE B N 1
ATOM 1511 C CA . ILE B 1 54 ? 8.492 -24.484 -30.875 1 84.25 54 ILE B CA 1
ATOM 1512 C C . ILE B 1 54 ? 8.523 -24.141 -29.391 1 84.25 54 ILE B C 1
ATOM 1514 O O . ILE B 1 54 ? 8.758 -23 -29.016 1 84.25 54 ILE B O 1
ATOM 1518 N N . LEU B 1 55 ? 8.211 -25.234 -28.594 1 82 55 LEU B N 1
ATOM 1519 C CA . LEU B 1 55 ? 8.281 -25.062 -27.156 1 82 55 LEU B CA 1
ATOM 1520 C C . LEU B 1 55 ? 9.711 -25.203 -26.656 1 82 55 LEU B C 1
ATOM 1522 O O . LEU B 1 55 ? 10.398 -26.172 -26.984 1 82 55 LEU B O 1
ATOM 1526 N N . GLY B 1 56 ? 10.109 -24.078 -26.078 1 82.19 56 GLY B N 1
ATOM 1527 C CA . GLY B 1 56 ? 11.352 -24.234 -25.328 1 82.19 56 GLY B CA 1
ATOM 1528 C C . GLY B 1 56 ? 11.172 -25.031 -24.031 1 82.19 56 GLY B C 1
ATOM 1529 O O . GLY B 1 56 ? 10.148 -24.906 -23.359 1 82.19 56 GLY B O 1
ATOM 1530 N N . ARG B 1 57 ? 12.016 -26.031 -23.688 1 86 57 ARG B N 1
ATOM 1531 C CA . ARG B 1 57 ? 11.992 -26.938 -22.531 1 86 57 ARG B CA 1
ATOM 1532 C C . ARG B 1 57 ? 10.734 -27.797 -22.531 1 86 57 ARG B C 1
ATOM 1534 O O . ARG B 1 57 ? 10.008 -27.844 -21.531 1 86 57 ARG B O 1
ATOM 1541 N N . PRO B 1 58 ? 10.414 -28.406 -23.578 1 86.25 58 PRO B N 1
ATOM 1542 C CA . PRO B 1 58 ? 9.18 -29.172 -23.734 1 86.25 58 PRO B CA 1
ATOM 1543 C C . PRO B 1 58 ? 8.984 -30.203 -22.625 1 86.25 58 PRO B C 1
ATOM 1545 O O . PRO B 1 58 ? 7.852 -30.594 -22.344 1 86.25 58 PRO B O 1
ATOM 1548 N N . GLU B 1 59 ? 10.156 -30.578 -22.031 1 87.5 59 GLU B N 1
ATOM 1549 C CA . GLU B 1 59 ? 10.07 -31.531 -20.938 1 87.5 59 GLU B CA 1
ATOM 1550 C C . GLU B 1 59 ? 9.281 -30.953 -19.766 1 87.5 59 GLU B C 1
ATOM 1552 O O . GLU B 1 59 ? 8.75 -31.703 -18.938 1 87.5 59 GLU B O 1
ATOM 1557 N N . ASN B 1 60 ? 9.172 -29.719 -19.703 1 89.62 60 ASN B N 1
ATOM 1558 C CA . ASN B 1 60 ? 8.453 -29.062 -18.625 1 89.62 60 ASN B CA 1
ATOM 1559 C C . ASN B 1 60 ? 6.945 -29.062 -18.875 1 89.62 60 ASN B C 1
ATOM 1561 O O . ASN B 1 60 ? 6.168 -28.688 -17.984 1 89.62 60 ASN B O 1
ATOM 1565 N N . HIS B 1 61 ? 6.527 -29.438 -19.969 1 88.31 61 HIS B N 1
ATOM 1566 C CA . HIS B 1 61 ? 5.102 -29.578 -20.25 1 88.31 61 HIS B CA 1
ATOM 1567 C C . HIS B 1 61 ? 4.57 -30.922 -19.797 1 88.31 61 HIS B C 1
ATOM 1569 O O . HIS B 1 61 ? 4.266 -31.797 -20.625 1 88.31 61 HIS B O 1
ATOM 1575 N N . ALA B 1 62 ? 4.535 -31.094 -18.578 1 88.75 62 ALA B N 1
ATOM 1576 C CA . ALA B 1 62 ? 4.109 -32.312 -17.922 1 88.75 62 ALA B CA 1
ATOM 1577 C C . ALA B 1 62 ? 3.176 -32.031 -16.75 1 88.75 62 ALA B C 1
ATOM 1579 O O . ALA B 1 62 ? 3.318 -31.016 -16.078 1 88.75 62 ALA B O 1
ATOM 1580 N N . ILE B 1 63 ? 2.254 -32.875 -16.453 1 88.94 63 ILE B N 1
ATOM 1581 C CA . ILE B 1 63 ? 1.266 -32.719 -15.398 1 88.94 63 ILE B CA 1
ATOM 1582 C C . ILE B 1 63 ? 1.972 -32.562 -14.055 1 88.94 63 ILE B C 1
ATOM 1584 O O . ILE B 1 63 ? 1.514 -31.812 -13.18 1 88.94 63 ILE B O 1
ATOM 1588 N N . SER B 1 64 ? 3.113 -33.281 -13.891 1 89.88 64 SER B N 1
ATOM 1589 C CA . SER B 1 64 ? 3.861 -33.219 -12.641 1 89.88 64 SER B CA 1
ATOM 1590 C C . SER B 1 64 ? 4.406 -31.812 -12.391 1 89.88 64 SER B C 1
ATOM 1592 O O . SER B 1 64 ? 4.688 -31.453 -11.242 1 89.88 64 SER B O 1
ATOM 1594 N N . ASN B 1 65 ? 4.484 -31.016 -13.477 1 94.5 65 ASN B N 1
ATOM 1595 C CA . ASN B 1 65 ? 5.031 -29.672 -13.391 1 94.5 65 ASN B CA 1
ATOM 1596 C C . ASN B 1 65 ? 3.924 -28.625 -13.297 1 94.5 65 ASN B C 1
ATOM 1598 O O . ASN B 1 65 ? 4.199 -27.422 -13.164 1 94.5 65 ASN B O 1
ATOM 1602 N N . MET B 1 66 ? 2.705 -29.062 -13.305 1 95.12 66 MET B N 1
ATOM 1603 C CA . MET B 1 66 ? 1.582 -28.125 -13.32 1 95.12 66 MET B CA 1
ATOM 1604 C C . MET B 1 66 ? 1.122 -27.812 -11.906 1 95.12 66 MET B C 1
ATOM 1606 O O . MET B 1 66 ? 1.068 -28.688 -11.047 1 95.12 66 MET B O 1
ATOM 1610 N N . MET B 1 67 ? 0.867 -26.547 -11.703 1 96.62 67 MET B N 1
ATOM 1611 C CA . MET B 1 67 ? 0.398 -26.031 -10.422 1 96.62 67 MET B CA 1
ATOM 1612 C C . MET B 1 67 ? -0.885 -25.219 -10.609 1 96.62 67 MET B C 1
ATOM 1614 O O . MET B 1 67 ? -0.989 -24.406 -11.523 1 96.62 67 MET B O 1
ATOM 1618 N N . PRO B 1 68 ? -1.877 -25.5 -9.734 1 97.5 68 PRO B N 1
ATOM 1619 C CA . PRO B 1 68 ? -3.039 -24.609 -9.766 1 97.5 68 PRO B CA 1
ATOM 1620 C C . PRO B 1 68 ? -2.732 -23.219 -9.211 1 97.5 68 PRO B C 1
ATOM 1622 O O . PRO B 1 68 ? -2.127 -23.094 -8.148 1 97.5 68 PRO B O 1
ATOM 1625 N N . ALA B 1 69 ? -3.143 -22.188 -9.984 1 98.38 69 ALA B N 1
ATOM 1626 C CA . ALA B 1 69 ? -2.797 -20.828 -9.594 1 98.38 69 ALA B CA 1
ATOM 1627 C C . ALA B 1 69 ? -3.975 -19.875 -9.812 1 98.38 69 ALA B C 1
ATOM 1629 O O . ALA B 1 69 ? -4.715 -20.016 -10.789 1 98.38 69 ALA B O 1
ATOM 1630 N N . CYS B 1 70 ? -4.109 -19.016 -8.875 1 98.25 70 CYS B N 1
ATOM 1631 C CA . CYS B 1 70 ? -5.012 -17.906 -9.172 1 98.25 70 CYS B CA 1
ATOM 1632 C C . CYS B 1 70 ? -4.453 -17.031 -10.289 1 98.25 70 CYS B C 1
ATOM 1634 O O . CYS B 1 70 ? -3.254 -17.062 -10.562 1 98.25 70 CYS B O 1
ATOM 1636 N N . VAL B 1 71 ? -5.324 -16.203 -10.828 1 97.69 71 VAL B N 1
ATOM 1637 C CA . VAL B 1 71 ? -4.969 -15.398 -11.992 1 97.69 71 VAL B CA 1
ATOM 1638 C C . VAL B 1 71 ? -3.879 -14.398 -11.617 1 97.69 71 VAL B C 1
ATOM 1640 O O . VAL B 1 71 ? -2.848 -14.312 -12.289 1 97.69 71 VAL B O 1
ATOM 1643 N N . PRO B 1 72 ? -3.932 -13.672 -10.477 1 97.62 72 PRO B N 1
ATOM 1644 C CA . PRO B 1 72 ? -2.9 -12.688 -10.133 1 97.62 72 PRO B CA 1
ATOM 1645 C C . PRO B 1 72 ? -1.524 -13.32 -9.938 1 97.62 72 PRO B C 1
ATOM 1647 O O . PRO B 1 72 ? -0.516 -12.766 -10.383 1 97.62 72 PRO B O 1
ATOM 1650 N N . CYS B 1 73 ? -1.462 -14.43 -9.359 1 98.38 73 CYS B N 1
ATOM 1651 C CA . CYS B 1 73 ? -0.173 -15.078 -9.133 1 98.38 73 CYS B CA 1
ATOM 1652 C C . CYS B 1 73 ? 0.449 -15.539 -10.445 1 98.38 73 CYS B C 1
ATOM 1654 O O . CYS B 1 73 ? 1.649 -15.359 -10.664 1 98.38 73 CYS B O 1
ATOM 1656 N N . ASN B 1 74 ? -0.339 -16.188 -11.273 1 97.81 74 ASN B N 1
ATOM 1657 C CA . ASN B 1 74 ? 0.213 -16.656 -12.539 1 97.81 74 ASN B CA 1
ATOM 1658 C C . ASN B 1 74 ? 0.72 -15.5 -13.391 1 97.81 74 ASN B C 1
ATOM 1660 O O . ASN B 1 74 ? 1.787 -15.594 -14 1 97.81 74 ASN B O 1
ATOM 1664 N N . LEU B 1 75 ? -0.084 -14.398 -13.469 1 97.44 75 LEU B N 1
ATOM 1665 C CA . LEU B 1 75 ? 0.327 -13.227 -14.234 1 97.44 75 LEU B CA 1
ATOM 1666 C C . LEU B 1 75 ? 1.595 -12.609 -13.648 1 97.44 75 LEU B C 1
ATOM 1668 O O . LEU B 1 75 ? 2.477 -12.18 -14.398 1 97.44 75 LEU B O 1
ATOM 1672 N N . SER B 1 76 ? 1.666 -12.578 -12.352 1 98.12 76 SER B N 1
ATOM 1673 C CA . SER B 1 76 ? 2.836 -12.016 -11.688 1 98.12 76 SER B CA 1
ATOM 1674 C C . SER B 1 76 ? 4.07 -12.875 -11.914 1 98.12 76 SER B C 1
ATOM 1676 O O . SER B 1 76 ? 5.16 -12.359 -12.18 1 98.12 76 SER B O 1
ATOM 1678 N N . LYS B 1 77 ? 3.877 -14.133 -11.805 1 97.94 77 LYS B N 1
ATOM 1679 C CA . LYS B 1 77 ? 5 -15.047 -11.977 1 97.94 77 LYS B CA 1
ATOM 1680 C C . LYS B 1 77 ? 5.488 -15.047 -13.422 1 97.94 77 LYS B C 1
ATOM 1682 O O . LYS B 1 77 ? 6.695 -15.039 -13.68 1 97.94 77 LYS B O 1
ATOM 1687 N N . ALA B 1 78 ? 4.539 -15.141 -14.203 1 95.88 78 ALA B N 1
ATOM 1688 C CA . ALA B 1 78 ? 4.879 -15.281 -15.617 1 95.88 78 ALA B CA 1
ATOM 1689 C C . ALA B 1 78 ? 5.875 -16.422 -15.836 1 95.88 78 ALA B C 1
ATOM 1691 O O . ALA B 1 78 ? 5.637 -17.547 -15.406 1 95.88 78 ALA B O 1
ATOM 1692 N N . ALA B 1 79 ? 6.891 -16.203 -16.531 1 93.94 79 ALA B N 1
ATOM 1693 C CA . ALA B 1 79 ? 7.848 -17.266 -16.812 1 93.94 79 ALA B CA 1
ATOM 1694 C C . ALA B 1 79 ? 9.039 -17.203 -15.867 1 93.94 79 ALA B C 1
ATOM 1696 O O . ALA B 1 79 ? 10.047 -17.875 -16.078 1 93.94 79 ALA B O 1
ATOM 1697 N N . MET B 1 80 ? 8.914 -16.453 -14.82 1 95.88 80 MET B N 1
ATOM 1698 C CA . MET B 1 80 ? 10.023 -16.312 -13.891 1 95.88 80 MET B CA 1
ATOM 1699 C C . MET B 1 80 ? 10.25 -17.594 -13.109 1 95.88 80 MET B C 1
ATOM 1701 O O . MET B 1 80 ? 9.297 -18.266 -12.695 1 95.88 80 MET B O 1
ATOM 1705 N N . PRO B 1 81 ? 11.594 -17.828 -12.898 1 96.19 81 PRO B N 1
ATOM 1706 C CA . PRO B 1 81 ? 11.852 -18.875 -11.922 1 96.19 81 PRO B CA 1
ATOM 1707 C C . PRO B 1 81 ? 11.289 -18.547 -10.539 1 96.19 81 PRO B C 1
ATOM 1709 O O . PRO B 1 81 ? 11.227 -17.375 -10.164 1 96.19 81 PRO B O 1
ATOM 1712 N N . LEU B 1 82 ? 11.031 -19.531 -9.789 1 97.19 82 LEU B N 1
ATOM 1713 C CA . LEU B 1 82 ? 10.336 -19.375 -8.523 1 97.19 82 LEU B CA 1
ATOM 1714 C C . LEU B 1 82 ? 11.102 -18.438 -7.598 1 97.19 82 LEU B C 1
ATOM 1716 O O . LEU B 1 82 ? 10.516 -17.531 -6.992 1 97.19 82 LEU B O 1
ATOM 1720 N N . GLU B 1 83 ? 12.406 -18.656 -7.559 1 98 83 GLU B N 1
ATOM 1721 C CA . GLU B 1 83 ? 13.18 -17.875 -6.594 1 98 83 GLU B CA 1
ATOM 1722 C C . GLU B 1 83 ? 13.305 -16.422 -7.035 1 98 83 GLU B C 1
ATOM 1724 O O . GLU B 1 83 ? 13.336 -15.508 -6.203 1 98 83 GLU B O 1
ATOM 1729 N N . VAL B 1 84 ? 13.383 -16.219 -8.289 1 98.31 84 VAL B N 1
ATOM 1730 C CA . VAL B 1 84 ? 13.383 -14.859 -8.805 1 98.31 84 VAL B CA 1
ATOM 1731 C C . VAL B 1 84 ? 12.047 -14.188 -8.5 1 98.31 84 VAL B C 1
ATOM 1733 O O . VAL B 1 84 ? 12.008 -13.047 -8.047 1 98.31 84 VAL B O 1
ATOM 1736 N N . TRP B 1 85 ? 11 -14.867 -8.711 1 98.56 85 TRP B N 1
ATOM 1737 C CA . TRP B 1 85 ? 9.664 -14.352 -8.438 1 98.56 85 TRP B CA 1
ATOM 1738 C C . TRP B 1 85 ? 9.484 -14.086 -6.941 1 98.56 85 TRP B C 1
ATOM 1740 O O . TRP B 1 85 ? 8.914 -13.07 -6.551 1 98.56 85 TRP B O 1
ATOM 1750 N N . ARG B 1 86 ? 10 -14.961 -6.133 1 98.69 86 ARG B N 1
ATOM 1751 C CA . ARG B 1 86 ? 9.961 -14.766 -4.688 1 98.69 86 ARG B CA 1
ATOM 1752 C C . ARG B 1 86 ? 10.602 -13.445 -4.289 1 98.69 86 ARG B C 1
ATOM 1754 O O . ARG B 1 86 ? 10.031 -12.688 -3.494 1 98.69 86 ARG B O 1
ATOM 1761 N N . GLU B 1 87 ? 11.711 -13.195 -4.816 1 98.5 87 GLU B N 1
ATOM 1762 C CA . GLU B 1 87 ? 12.43 -11.961 -4.531 1 98.5 87 GLU B CA 1
ATOM 1763 C C . GLU B 1 87 ? 11.648 -10.742 -5.004 1 98.5 87 GLU B C 1
ATOM 1765 O O . GLU B 1 87 ? 11.641 -9.703 -4.34 1 98.5 87 GLU B O 1
ATOM 1770 N N . ARG B 1 88 ? 11.102 -10.922 -6.137 1 98.69 88 ARG B N 1
ATOM 1771 C CA . ARG B 1 88 ? 10.305 -9.82 -6.676 1 98.69 88 ARG B CA 1
ATOM 1772 C C . ARG B 1 88 ? 9.141 -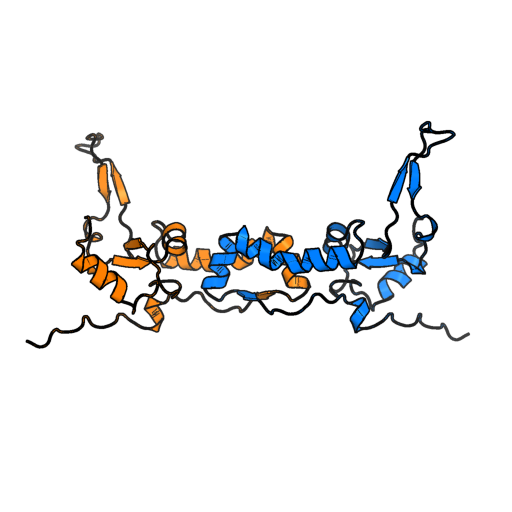9.492 -5.75 1 98.69 88 ARG B C 1
ATOM 1774 O O . ARG B 1 88 ? 8.891 -8.32 -5.449 1 98.69 88 ARG B O 1
ATOM 1781 N N . ILE B 1 89 ? 8.414 -10.469 -5.266 1 98.69 89 ILE B N 1
ATOM 1782 C CA . ILE B 1 89 ? 7.293 -10.266 -4.352 1 98.69 89 ILE B CA 1
ATOM 1783 C C . ILE B 1 89 ? 7.789 -9.602 -3.068 1 98.69 89 ILE B C 1
ATOM 1785 O O . ILE B 1 89 ? 7.176 -8.648 -2.574 1 98.69 89 ILE B O 1
ATOM 1789 N N . ALA B 1 90 ? 8.891 -10.086 -2.596 1 98.44 90 ALA B N 1
ATOM 1790 C CA . ALA B 1 90 ? 9.469 -9.547 -1.366 1 98.44 90 ALA B CA 1
ATOM 1791 C C . ALA B 1 90 ? 9.797 -8.07 -1.517 1 98.44 90 ALA B C 1
ATOM 1793 O O . ALA B 1 90 ? 9.75 -7.312 -0.542 1 98.44 90 ALA B O 1
ATOM 1794 N N . GLY B 1 91 ? 10.086 -7.688 -2.674 1 98.56 91 GLY B N 1
ATOM 1795 C CA . GLY B 1 91 ? 10.461 -6.312 -2.953 1 98.56 91 GLY B CA 1
ATOM 1796 C C . GLY B 1 91 ? 9.273 -5.379 -3.074 1 98.56 91 GLY B C 1
ATOM 1797 O O . GLY B 1 91 ? 9.438 -4.16 -3.133 1 98.56 91 GLY B O 1
ATOM 1798 N N . HIS B 1 92 ? 8.094 -5.883 -3.096 1 98.62 92 HIS B N 1
ATOM 1799 C CA . HIS B 1 92 ? 6.914 -5.055 -3.326 1 98.62 92 HIS B CA 1
ATOM 1800 C C . HIS B 1 92 ? 6.723 -4.047 -2.199 1 98.62 92 HIS B C 1
ATOM 1802 O O . HIS B 1 92 ? 6.34 -2.9 -2.445 1 98.62 92 HIS B O 1
ATOM 1808 N N . VAL B 1 93 ? 6.996 -4.414 -0.977 1 98.62 93 VAL B N 1
ATOM 1809 C CA . VAL B 1 93 ? 6.855 -3.496 0.149 1 98.62 93 VAL B CA 1
ATOM 1810 C C . VAL B 1 93 ? 7.809 -2.312 -0.025 1 98.62 93 VAL B C 1
ATOM 1812 O O . VAL B 1 93 ? 7.422 -1.162 0.194 1 98.62 93 VAL B O 1
ATOM 1815 N N . ASN B 1 94 ? 9.023 -2.588 -0.414 1 98.5 94 ASN B N 1
ATOM 1816 C CA . ASN B 1 94 ? 9.977 -1.518 -0.687 1 98.5 94 ASN B CA 1
ATOM 1817 C C . ASN B 1 94 ? 9.477 -0.587 -1.787 1 98.5 94 ASN B C 1
ATOM 1819 O O . ASN B 1 94 ? 9.625 0.632 -1.691 1 98.5 94 ASN B O 1
ATOM 1823 N N . SER B 1 95 ? 8.961 -1.193 -2.828 1 98.56 95 SER B N 1
ATOM 1824 C CA . SER B 1 95 ? 8.414 -0.398 -3.924 1 98.56 95 SER B CA 1
ATOM 1825 C C . SER B 1 95 ? 7.277 0.497 -3.443 1 98.56 95 SER B C 1
ATOM 1827 O O . SER B 1 95 ? 7.219 1.678 -3.795 1 98.56 95 SER B O 1
ATOM 1829 N N . LEU B 1 96 ? 6.387 -0.037 -2.674 1 98.62 96 LEU B N 1
ATOM 1830 C CA . LEU B 1 96 ? 5.273 0.722 -2.115 1 98.62 96 LEU B CA 1
ATOM 1831 C C . LEU B 1 96 ? 5.777 1.896 -1.283 1 98.62 96 LEU B C 1
ATOM 1833 O O . LEU B 1 96 ? 5.289 3.02 -1.426 1 98.62 96 LEU B O 1
ATOM 1837 N N . ASN B 1 97 ? 6.773 1.7 -0.523 1 98.31 97 ASN B N 1
ATOM 1838 C CA . ASN B 1 97 ? 7.355 2.736 0.326 1 98.31 97 ASN B CA 1
ATOM 1839 C C . ASN B 1 97 ? 8.031 3.822 -0.501 1 98.31 97 ASN B C 1
ATOM 1841 O O . ASN B 1 97 ? 8.031 4.992 -0.117 1 98.31 97 ASN B O 1
ATOM 1845 N N . SER B 1 98 ? 8.539 3.445 -1.607 1 98.12 98 SER B N 1
ATOM 1846 C CA . SER B 1 98 ? 9.352 4.379 -2.381 1 98.12 98 SER B CA 1
ATOM 1847 C C . SER B 1 98 ? 8.5 5.156 -3.379 1 98.12 98 SER B C 1
ATOM 1849 O O . SER B 1 98 ? 8.75 6.332 -3.639 1 98.12 98 SER B O 1
ATOM 1851 N N . TYR B 1 99 ? 7.418 4.527 -3.855 1 97.5 99 TYR B N 1
ATOM 1852 C CA . TYR B 1 99 ? 6.836 5.102 -5.062 1 97.5 99 TYR B CA 1
ATOM 1853 C C . TYR B 1 99 ? 5.363 5.43 -4.855 1 97.5 99 TYR B C 1
ATOM 1855 O O . TYR B 1 99 ? 4.73 6.047 -5.715 1 97.5 99 TYR B O 1
ATOM 1863 N N . HIS B 1 100 ? 4.84 5.148 -3.762 1 97.88 100 HIS B N 1
ATOM 1864 C CA . HIS B 1 100 ? 3.4 5.312 -3.596 1 97.88 100 HIS B CA 1
ATOM 1865 C C . HIS B 1 100 ? 3.08 6.156 -2.367 1 97.88 100 HIS B C 1
ATOM 1867 O O . HIS B 1 100 ? 3.016 5.637 -1.25 1 97.88 100 HIS B O 1
ATOM 1873 N N . PRO B 1 101 ? 2.762 7.438 -2.52 1 97.19 101 PRO B N 1
ATOM 1874 C CA . PRO B 1 101 ? 2.521 8.344 -1.394 1 97.19 101 PRO B CA 1
ATOM 1875 C C . PRO B 1 101 ? 1.295 7.953 -0.572 1 97.19 101 PRO B C 1
ATOM 1877 O O . PRO B 1 101 ? 1.281 8.133 0.648 1 97.19 101 PRO B O 1
ATOM 1880 N N . ILE B 1 102 ? 0.251 7.449 -1.26 1 97.94 102 ILE B N 1
ATOM 1881 C CA . ILE B 1 102 ? -0.946 7.055 -0.525 1 97.94 102 ILE B CA 1
ATOM 1882 C C . ILE B 1 102 ? -0.612 5.91 0.43 1 97.94 102 ILE B C 1
ATOM 1884 O O . ILE B 1 102 ? -1.191 5.809 1.514 1 97.94 102 ILE B O 1
ATOM 1888 N N . TYR B 1 103 ? 0.294 5.012 0.025 1 98.75 103 TYR B N 1
ATOM 1889 C CA . TYR B 1 103 ? 0.747 3.934 0.899 1 98.75 103 TYR B CA 1
ATOM 1890 C C . TYR B 1 103 ? 1.497 4.488 2.104 1 98.75 103 TYR B C 1
ATOM 1892 O O . TYR B 1 103 ? 1.229 4.098 3.242 1 98.75 103 TYR B O 1
ATOM 1900 N N . ARG B 1 104 ? 2.363 5.402 1.866 1 98.12 104 ARG B N 1
ATOM 1901 C CA . ARG B 1 104 ? 3.152 5.992 2.941 1 98.12 104 ARG B CA 1
ATOM 1902 C C . ARG B 1 104 ? 2.256 6.707 3.949 1 98.12 104 ARG B C 1
ATOM 1904 O O . ARG B 1 104 ? 2.465 6.598 5.16 1 98.12 104 ARG B O 1
ATOM 1911 N N . LEU B 1 105 ? 1.306 7.387 3.422 1 98.44 105 LEU B N 1
ATOM 1912 C CA . LEU B 1 105 ? 0.408 8.125 4.301 1 98.44 105 LEU B CA 1
ATOM 1913 C C . LEU B 1 105 ? -0.455 7.18 5.125 1 98.44 105 LEU B C 1
ATOM 1915 O O . LEU B 1 105 ? -0.584 7.348 6.34 1 98.44 105 LEU B O 1
ATOM 1919 N N . ALA B 1 106 ? -0.991 6.18 4.48 1 98.56 106 ALA B N 1
ATOM 1920 C CA . ALA B 1 106 ? -1.783 5.191 5.207 1 98.56 106 ALA B CA 1
ATOM 1921 C C . ALA B 1 106 ? -0.961 4.527 6.309 1 98.56 106 ALA B C 1
ATOM 1923 O O . ALA B 1 106 ? -1.463 4.297 7.41 1 98.56 106 ALA B O 1
ATOM 1924 N N . LYS B 1 107 ? 0.267 4.234 5.957 1 98.06 107 LYS B N 1
ATOM 1925 C CA . LYS B 1 107 ? 1.168 3.617 6.922 1 98.06 107 LYS B CA 1
ATOM 1926 C C . LYS B 1 107 ? 1.449 4.555 8.094 1 98.06 107 LYS B C 1
ATOM 1928 O O . LYS B 1 107 ? 1.428 4.137 9.25 1 98.06 107 LYS B O 1
ATOM 1933 N N . SER B 1 108 ? 1.637 5.84 7.887 1 97.44 108 SER B N 1
ATOM 1934 C CA . SER B 1 108 ? 1.966 6.809 8.93 1 97.44 108 SER B CA 1
ATOM 1935 C C . SER B 1 108 ? 0.807 6.988 9.906 1 97.44 108 SER B C 1
ATOM 1937 O O . SER B 1 108 ? 1.019 7.289 11.078 1 97.44 108 SER B O 1
ATOM 1939 N N . TYR B 1 109 ? -0.334 6.719 9.477 1 98.38 109 TYR B N 1
ATOM 1940 C CA . TYR B 1 109 ? -1.51 6.875 10.328 1 98.38 109 TYR B CA 1
ATOM 1941 C C . TYR B 1 109 ? -1.913 5.543 10.953 1 98.38 109 TYR B C 1
ATOM 1943 O O . TYR B 1 109 ? -2.979 5.434 11.562 1 98.38 109 TYR B O 1
ATOM 1951 N N . GLY B 1 110 ? -1.124 4.512 10.633 1 97.81 110 GLY B N 1
ATOM 1952 C CA . GLY B 1 110 ? -1.301 3.238 11.312 1 97.81 110 GLY B CA 1
ATOM 1953 C C . GLY B 1 110 ? -2.369 2.365 10.68 1 97.81 110 GLY B C 1
ATOM 1954 O O . GLY B 1 110 ? -2.834 1.404 11.297 1 97.81 110 GLY B O 1
ATOM 1955 N N . LEU B 1 111 ? -2.785 2.666 9.555 1 98.62 111 LEU B N 1
ATOM 1956 C CA . LEU B 1 111 ? -3.814 1.871 8.898 1 98.62 111 LEU B CA 1
ATOM 1957 C C . LEU B 1 111 ? -3.232 0.569 8.359 1 98.62 111 LEU B C 1
ATOM 1959 O O . LEU B 1 111 ? -3.969 -0.385 8.102 1 98.62 111 LEU B O 1
ATOM 1963 N N . ILE B 1 112 ? -1.912 0.56 8.125 1 98.56 112 ILE B N 1
ATOM 1964 C CA . ILE B 1 112 ? -1.18 -0.569 7.559 1 98.56 112 ILE B CA 1
ATOM 1965 C C . ILE B 1 112 ? 0.037 -0.879 8.43 1 98.56 112 ILE B C 1
ATOM 1967 O O . ILE B 1 112 ? 0.729 0.033 8.883 1 98.56 112 ILE B O 1
ATOM 1971 N N . ALA B 1 113 ? 0.276 -2.139 8.602 1 98.56 113 ALA B N 1
ATOM 1972 C CA . ALA B 1 113 ? 1.483 -2.602 9.281 1 98.56 113 ALA B CA 1
ATOM 1973 C C . ALA B 1 113 ? 2.266 -3.576 8.406 1 98.56 113 ALA B C 1
ATOM 1975 O O . ALA B 1 113 ? 1.693 -4.512 7.84 1 98.56 113 ALA B O 1
ATOM 1976 N N . GLU B 1 114 ? 3.484 -3.336 8.297 1 98.62 114 GLU B N 1
ATOM 1977 C CA . GLU B 1 114 ? 4.379 -4.27 7.617 1 98.62 114 GLU B CA 1
ATOM 1978 C C . GLU B 1 114 ? 4.812 -5.398 8.547 1 98.62 114 GLU B C 1
ATOM 1980 O O . GLU B 1 114 ? 5.305 -5.148 9.648 1 98.62 114 GLU B O 1
ATOM 1985 N N . THR B 1 115 ? 4.715 -6.672 8.125 1 98.19 115 THR B N 1
ATOM 1986 C CA . THR B 1 115 ? 4.871 -7.801 9.031 1 98.19 115 THR B CA 1
ATOM 1987 C C . THR B 1 115 ? 6.328 -8.258 9.078 1 98.19 115 THR B C 1
ATOM 1989 O O . THR B 1 115 ? 6.762 -8.875 10.055 1 98.19 115 THR B O 1
ATOM 1992 N N . GLY B 1 116 ? 7.027 -8.047 8.07 1 97.5 116 GLY B N 1
ATOM 1993 C CA . GLY B 1 116 ? 8.414 -8.484 8.008 1 97.5 116 GLY B CA 1
ATOM 1994 C C . GLY B 1 116 ? 8.555 -9.977 7.746 1 97.5 116 GLY B C 1
ATOM 1995 O O . GLY B 1 116 ? 9.664 -10.508 7.758 1 97.5 116 GLY B O 1
ATOM 1996 N N . LYS B 1 117 ? 7.508 -10.688 7.488 1 97.44 117 LYS B N 1
ATOM 1997 C CA . LYS B 1 117 ? 7.551 -12.117 7.227 1 97.44 117 LYS B CA 1
ATOM 1998 C C . LYS B 1 117 ? 8.172 -12.406 5.863 1 97.44 117 LYS B C 1
ATOM 2000 O O . LYS B 1 117 ? 8.078 -11.594 4.945 1 97.44 117 LYS B O 1
ATOM 2005 N N . PRO B 1 118 ? 8.789 -13.555 5.762 1 98 118 PRO B N 1
ATOM 2006 C CA . PRO B 1 118 ? 9.289 -13.938 4.438 1 98 118 PRO B CA 1
ATOM 2007 C C . PRO B 1 118 ? 8.18 -14.406 3.502 1 98 118 PRO B C 1
ATOM 2009 O O . PRO B 1 118 ? 7.086 -14.758 3.959 1 98 118 PRO B O 1
ATOM 2012 N N . VAL B 1 119 ? 8.484 -14.359 2.225 1 98.69 119 VAL B N 1
ATOM 2013 C CA . VAL B 1 119 ? 7.547 -14.891 1.237 1 98.69 119 VAL B CA 1
ATOM 2014 C C . VAL B 1 119 ? 7.605 -16.422 1.243 1 98.69 119 VAL B C 1
ATOM 2016 O O . VAL B 1 119 ? 8.664 -17 1.033 1 98.69 119 VAL B O 1
ATOM 2019 N N . VAL B 1 120 ? 6.504 -17.031 1.498 1 98.12 120 VAL B N 1
ATOM 2020 C CA . VAL B 1 120 ? 6.387 -18.484 1.48 1 98.12 120 VAL B CA 1
ATOM 2021 C C . VAL B 1 120 ? 5.254 -18.906 0.545 1 98.12 120 VAL B C 1
ATOM 2023 O O . VAL B 1 120 ? 4.141 -18.391 0.638 1 98.12 120 VAL B O 1
ATOM 2026 N N . PHE B 1 121 ? 5.555 -19.797 -0.339 1 98.25 121 PHE B N 1
ATOM 2027 C CA . PHE B 1 121 ? 4.508 -20.297 -1.218 1 98.25 121 PHE B CA 1
ATOM 2028 C C . PHE B 1 121 ? 3.668 -21.359 -0.51 1 98.25 121 PHE B C 1
ATOM 2030 O O . PHE B 1 121 ? 4.188 -22.141 0.298 1 98.25 121 PHE B O 1
ATOM 2037 N N . HIS B 1 122 ? 2.475 -21.453 -0.863 1 97.75 122 HIS B N 1
ATOM 2038 C CA . HIS B 1 122 ? 1.53 -22.344 -0.209 1 97.75 122 HIS B CA 1
ATOM 2039 C C . HIS B 1 122 ? 1.978 -23.797 -0.331 1 97.75 122 HIS B C 1
ATOM 2041 O O . HIS B 1 122 ? 1.915 -24.562 0.641 1 97.75 122 HIS B O 1
ATOM 2047 N N . PHE B 1 123 ? 2.477 -24.203 -1.433 1 97 123 PHE B N 1
ATOM 2048 C CA . PHE B 1 123 ? 2.854 -25.594 -1.663 1 97 123 PHE B CA 1
ATOM 2049 C C . PHE B 1 123 ? 4.039 -25.984 -0.788 1 97 123 PHE B C 1
ATOM 2051 O O . PHE B 1 123 ? 4.305 -27.172 -0.593 1 97 123 PHE B O 1
ATOM 2058 N N . GLU B 1 124 ? 4.73 -24.984 -0.273 1 95.94 124 GLU B N 1
ATOM 2059 C CA . GLU B 1 124 ? 5.871 -25.25 0.599 1 95.94 124 GLU B CA 1
ATOM 2060 C C . GLU B 1 124 ? 5.418 -25.578 2.016 1 95.94 124 GLU B C 1
ATOM 2062 O O . GLU B 1 124 ? 6.18 -26.141 2.803 1 95.94 124 GLU B O 1
ATOM 2067 N N . THR B 1 125 ? 4.207 -25.234 2.383 1 93.75 125 THR B N 1
ATOM 2068 C CA . THR B 1 125 ? 3.725 -25.406 3.748 1 93.75 125 THR B CA 1
ATOM 2069 C C . THR B 1 125 ? 2.834 -26.641 3.854 1 93.75 125 THR B C 1
ATOM 2071 O O . THR B 1 125 ? 2.852 -27.328 4.867 1 93.75 125 THR B O 1
ATOM 2074 N N . VAL B 1 126 ? 1.902 -26.984 2.998 1 87.12 126 VAL B N 1
ATOM 2075 C CA . VAL B 1 126 ? 0.898 -28.047 3.117 1 87.12 126 VAL B CA 1
ATOM 2076 C C . VAL B 1 126 ? 1.306 -29.25 2.27 1 87.12 126 VAL B C 1
ATOM 2078 O O . VAL B 1 126 ? 0.916 -30.375 2.561 1 87.12 126 VAL B O 1
ATOM 2081 N N . GLY B 1 127 ? 2.346 -29.281 1.51 1 72.19 127 GLY B N 1
ATOM 2082 C CA . GLY B 1 127 ? 2.645 -30.359 0.583 1 72.19 127 GLY B CA 1
ATOM 2083 C C . GLY B 1 127 ? 1.452 -30.781 -0.259 1 72.19 127 GLY B C 1
ATOM 2084 O O . GLY B 1 127 ? 0.313 -30.422 0.051 1 72.19 127 GLY B O 1
ATOM 2085 N N . PRO B 1 128 ? 1.575 -31.453 -1.367 1 72 128 PRO B N 1
ATOM 2086 C CA . PRO B 1 128 ? 0.469 -31.875 -2.23 1 72 128 PRO B CA 1
ATOM 2087 C C . PRO B 1 128 ? -0.392 -32.969 -1.597 1 72 128 PRO B C 1
ATOM 2089 O O . PRO B 1 128 ? 0.102 -33.75 -0.786 1 72 128 PRO B O 1
ATOM 2092 N N . LEU B 1 129 ? -1.714 -32.844 -1.668 1 68.06 129 LEU B N 1
ATOM 2093 C CA . LEU B 1 129 ? -2.592 -33.906 -1.206 1 68.06 129 LEU B CA 1
ATOM 2094 C C . LEU B 1 129 ? -2.451 -35.125 -2.086 1 68.06 129 LEU B C 1
ATOM 2096 O O . LEU B 1 129 ? -2.205 -35.031 -3.289 1 68.06 129 LEU B O 1
ATOM 2100 N N . SER B 1 130 ? -2.082 -36.312 -1.508 1 59.59 130 SER B N 1
ATOM 2101 C CA . SER B 1 130 ? -1.992 -37.594 -2.221 1 59.59 130 SER B CA 1
ATOM 2102 C C . SER B 1 130 ? -3.238 -37.844 -3.062 1 59.59 130 SER B C 1
ATOM 2104 O O . SER B 1 130 ? -4.352 -37.531 -2.643 1 59.59 130 SER B O 1
ATOM 2106 N N . PRO B 1 131 ? -3.092 -38.031 -4.426 1 52.16 131 PRO B N 1
ATOM 2107 C CA . PRO B 1 131 ? -4.27 -38.406 -5.215 1 52.16 131 PRO B CA 1
ATOM 2108 C C . PRO B 1 131 ? -5.133 -39.469 -4.531 1 52.16 131 PRO B C 1
ATOM 2110 O O . PRO B 1 131 ? -4.617 -40.281 -3.775 1 52.16 131 PRO B O 1
ATOM 2113 N N . PHE B 1 132 ? -6.336 -39.219 -4.203 1 44.38 132 PHE B N 1
ATOM 2114 C CA . PHE B 1 132 ? -7.207 -40.25 -3.65 1 44.38 132 PHE B CA 1
ATOM 2115 C C . PHE B 1 132 ? -6.969 -41.594 -4.344 1 44.38 132 PHE B C 1
ATOM 2117 O O . PHE B 1 132 ? -7.039 -41.688 -5.57 1 44.38 132 PHE B O 1
ATOM 2124 N N . THR B 1 133 ? -6.109 -42.406 -3.854 1 40 133 THR B N 1
ATOM 2125 C CA . THR B 1 133 ? -6.086 -43.812 -4.297 1 40 133 THR B CA 1
ATOM 2126 C C . THR B 1 133 ? -7.496 -44.375 -4.352 1 40 133 THR B C 1
ATOM 2128 O O . THR B 1 133 ? -8.203 -44.406 -3.34 1 40 133 THR B O 1
ATOM 2131 N N . HIS B 1 134 ? -8.219 -44.312 -5.426 1 38.19 134 HIS B N 1
ATOM 2132 C CA . HIS B 1 134 ? -9.375 -45.156 -5.617 1 38.19 134 HIS B CA 1
ATOM 2133 C C . HIS B 1 134 ? -9.07 -46.594 -5.191 1 38.19 134 HIS B C 1
ATOM 2135 O O . HIS B 1 134 ? -8.133 -47.219 -5.699 1 38.19 134 HIS B O 1
ATOM 2141 N N . ARG B 1 135 ? -9.188 -46.938 -3.877 1 37.78 135 ARG B N 1
ATOM 2142 C CA . ARG B 1 135 ? -9.195 -48.375 -3.568 1 37.78 135 ARG B CA 1
ATOM 2143 C C . ARG B 1 135 ? -9.883 -49.156 -4.672 1 37.78 135 ARG B C 1
ATOM 2145 O O . ARG B 1 135 ? -11.016 -48.844 -5.055 1 37.78 135 ARG B O 1
ATOM 2152 N N . LYS B 1 136 ? -9.07 -50.125 -5.355 1 33.59 136 LYS B N 1
ATOM 2153 C CA . LYS B 1 136 ? -9.617 -51.188 -6.16 1 33.59 136 LYS B CA 1
ATOM 2154 C C . LYS B 1 136 ? -10.625 -52.031 -5.359 1 33.59 136 LYS B C 1
ATOM 2156 O O . LYS B 1 136 ? -10.422 -52.281 -4.172 1 33.59 136 LYS B O 1
#

Foldseek 3Di:
DDDDPVLVVLQCPFLDQAFQFPGHHDDPDKDWDQLQDKDWDFDDDPNHGPVDIDIHPCVSVDSVRIHIHHPVVCVQCPNPHPVVSQVVVVCVVVVCCPPPVVSVVCVVVPVDDDDPDGRDTNCRPRPTDDPPPPDD/DDDDPVLVVLQCPFLDQAFQFPGHHDDPDKDWDQLQDKDWDFDDDPNHGPVDIDIHPCVSPDSVRIHIHHPVVCVQCPNPHPVVSQVVVVCVVVVCCPPPVVSVVCVVVPVDDDDPDGRDTNCRPRPTDDDPPPDD

Solvent-accessible surface area (backbone atoms only — not comparable to full-atom values): 15556 Å² total; per-residue (Å²): 132,85,73,49,72,67,56,45,54,51,42,40,44,31,51,78,36,20,14,38,43,64,46,50,75,52,64,92,68,58,37,83,34,47,61,54,49,59,43,81,35,75,29,58,57,93,85,35,76,64,83,40,76,36,66,38,56,58,82,36,74,39,74,91,32,49,34,32,26,36,57,69,56,47,66,69,37,57,70,45,52,63,68,59,39,46,52,52,52,62,42,32,61,60,49,39,66,72,71,32,67,60,54,44,52,29,38,56,51,49,36,41,42,75,61,78,55,73,78,66,46,33,52,78,73,71,48,72,55,74,75,79,73,75,80,129,132,85,72,49,74,67,57,46,54,52,42,41,44,33,52,77,36,20,14,39,43,64,47,50,76,52,62,94,68,57,40,83,36,46,59,55,50,60,44,80,34,75,31,59,58,93,86,36,75,64,82,42,77,36,65,37,58,57,83,36,74,38,76,92,33,48,35,33,26,36,59,70,57,47,66,69,36,58,69,45,52,63,69,60,37,45,52,52,53,61,43,32,60,58,48,39,64,72,72,32,68,60,52,46,51,28,36,58,52,49,35,42,44,78,62,80,54,73,79,65,46,32,52,76,73,72,48,72,56,75,74,79,73,75,80,130